Protein AF-A0A2S7SPX4-F1 (afdb_monomer)

pLDDT: mean 81.7, std 16.86, range [36.22, 96.88]

Mean predicted aligned error: 12.4 Å

Nearest PDB structures (foldseek):
  8f7n-assembly1_A-2  TM=3.219E-01  e=3.438E+00  Sinorhizobium meliloti
  3ma9-assembly1_A  TM=2.927E-01  e=3.608E+00  Human immunodeficiency virus 1
  1qu7-assembly1_A  TM=2.609E-01  e=3.438E+00  Escherichia coli
  3zx6-assembly1_B  TM=2.764E-01  e=5.300E+00  Archaeoglobus fulgidus DSM 4304

Radius of gyration: 37.74 Å; Cα contacts (8 Å, |Δi|>4): 169; chains: 1; bounding box: 123×31×94 Å

Structure (mmCIF, N/CA/C/O backbone):
data_AF-A0A2S7SPX4-F1
#
_entry.id   AF-A0A2S7SPX4-F1
#
loop_
_atom_site.group_PDB
_atom_site.id
_atom_site.type_symbol
_atom_site.label_atom_id
_atom_site.label_alt_id
_atom_site.label_comp_id
_atom_site.label_asym_id
_atom_site.label_entity_id
_atom_site.label_seq_id
_atom_site.pdbx_PDB_ins_code
_atom_site.Cartn_x
_atom_site.Cartn_y
_atom_site.Cartn_z
_atom_site.occupancy
_atom_site.B_iso_or_equiv
_atom_site.auth_seq_id
_atom_site.auth_comp_id
_atom_site.auth_asym_id
_atom_site.auth_atom_id
_atom_site.pdbx_PDB_model_num
ATOM 1 N N . MET A 1 1 ? 101.719 -14.062 -53.368 1.00 36.22 1 MET A N 1
ATOM 2 C CA . MET A 1 1 ? 101.044 -12.946 -52.672 1.00 36.22 1 MET A CA 1
ATOM 3 C C . MET A 1 1 ? 99.832 -12.522 -53.480 1.00 36.22 1 MET A C 1
ATOM 5 O O . MET A 1 1 ? 99.967 -12.359 -54.684 1.00 36.22 1 MET A O 1
ATOM 9 N N . ASN A 1 2 ? 98.719 -12.319 -52.768 1.00 36.75 2 ASN A N 1
ATOM 10 C CA . ASN A 1 2 ? 97.494 -11.595 -53.137 1.00 36.75 2 ASN A CA 1
ATOM 11 C C . ASN A 1 2 ? 96.540 -12.272 -54.130 1.00 36.75 2 ASN A C 1
ATOM 13 O O . ASN A 1 2 ? 96.940 -12.709 -55.194 1.00 36.75 2 ASN A O 1
ATOM 17 N N . HIS A 1 3 ? 95.226 -12.277 -53.930 1.00 36.28 3 HIS A N 1
ATOM 18 C CA . HIS A 1 3 ? 94.368 -12.365 -52.746 1.00 36.28 3 HIS A CA 1
ATOM 19 C C . HIS A 1 3 ? 92.992 -12.700 -53.341 1.00 36.28 3 HIS A C 1
ATOM 21 O O . HIS A 1 3 ? 92.529 -12.025 -54.259 1.00 36.28 3 HIS A O 1
ATOM 27 N N . ALA A 1 4 ? 92.352 -13.760 -52.855 1.00 44.91 4 ALA A N 1
ATOM 28 C CA . ALA A 1 4 ? 91.007 -14.146 -53.260 1.00 44.91 4 ALA A CA 1
ATOM 29 C C . ALA A 1 4 ? 89.989 -13.043 -52.917 1.00 44.91 4 ALA A C 1
ATOM 31 O O . ALA A 1 4 ? 89.963 -12.564 -51.784 1.00 44.91 4 ALA A O 1
ATOM 32 N N . LYS A 1 5 ? 89.102 -12.688 -53.856 1.00 42.34 5 LYS A N 1
ATOM 33 C CA . LYS A 1 5 ? 87.909 -11.884 -53.554 1.00 42.34 5 LYS A CA 1
ATOM 34 C C . LYS A 1 5 ? 86.680 -12.470 -54.251 1.00 42.34 5 LYS A C 1
ATOM 36 O O . LYS A 1 5 ? 86.407 -12.202 -55.414 1.00 42.34 5 LYS A O 1
ATOM 41 N N . LYS A 1 6 ? 85.952 -13.305 -53.499 1.00 45.00 6 LYS A N 1
ATOM 42 C CA . LYS A 1 6 ? 84.570 -13.723 -53.779 1.00 45.00 6 LYS A CA 1
ATOM 43 C C . LYS A 1 6 ? 83.678 -12.479 -53.800 1.00 45.00 6 LYS A C 1
ATOM 45 O O . LYS A 1 6 ? 83.613 -11.767 -52.8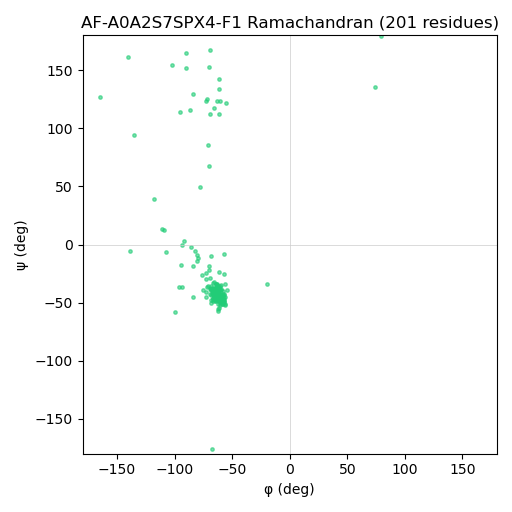00 1.00 45.00 6 LYS A O 1
ATOM 50 N N . VAL A 1 7 ? 82.963 -12.250 -54.897 1.00 48.38 7 VAL A N 1
ATOM 51 C CA . VAL A 1 7 ? 81.850 -11.294 -54.947 1.00 48.38 7 VAL A CA 1
ATOM 52 C C . VAL A 1 7 ? 80.567 -12.083 -54.711 1.00 48.38 7 VAL A C 1
ATOM 54 O O . VAL A 1 7 ? 80.220 -12.976 -55.479 1.00 48.38 7 VAL A O 1
ATOM 57 N N . ALA A 1 8 ? 79.911 -11.806 -53.587 1.00 41.28 8 ALA A N 1
ATOM 58 C CA . ALA A 1 8 ? 78.637 -12.398 -53.216 1.00 41.28 8 ALA A CA 1
ATOM 59 C C . ALA A 1 8 ? 77.517 -11.816 -54.093 1.00 41.28 8 ALA A C 1
ATOM 61 O O . ALA A 1 8 ? 77.314 -10.604 -54.115 1.00 41.28 8 ALA A O 1
ATOM 62 N N . ALA A 1 9 ? 76.778 -12.683 -54.788 1.00 44.16 9 ALA A N 1
ATOM 63 C CA . ALA A 1 9 ? 75.527 -12.323 -55.442 1.00 44.16 9 ALA A CA 1
ATOM 64 C C . ALA A 1 9 ? 74.467 -12.032 -54.365 1.00 44.16 9 ALA A C 1
ATOM 66 O O . ALA A 1 9 ? 74.054 -12.923 -53.618 1.00 44.16 9 ALA A O 1
ATOM 67 N N . SER A 1 10 ? 74.054 -10.771 -54.251 1.00 44.25 10 SER A N 1
ATOM 68 C CA . SER A 1 10 ? 72.955 -10.350 -53.389 1.00 44.25 10 SER A CA 1
ATOM 69 C C . SER A 1 10 ? 71.623 -10.818 -53.983 1.00 44.25 10 SER A C 1
ATOM 71 O O . SER A 1 10 ? 71.294 -10.537 -55.133 1.00 44.25 10 SER A O 1
ATOM 73 N N . LYS A 1 11 ? 70.834 -11.551 -53.190 1.00 45.97 11 LYS A N 1
ATOM 74 C CA . LYS A 1 11 ? 69.436 -11.860 -53.519 1.00 45.97 11 LYS A CA 1
ATOM 75 C C . LYS A 1 11 ? 68.633 -10.551 -53.612 1.00 45.97 11 LYS A C 1
ATOM 77 O O . LYS A 1 11 ? 68.851 -9.670 -52.775 1.00 45.97 11 LYS A O 1
ATOM 82 N N . PRO A 1 12 ? 67.674 -10.419 -54.546 1.00 43.25 12 PRO A N 1
ATOM 83 C CA . PRO A 1 12 ? 66.762 -9.285 -54.536 1.00 43.25 12 PRO A CA 1
ATOM 84 C C . PRO A 1 12 ? 65.927 -9.322 -53.248 1.00 43.25 12 PRO A C 1
ATOM 86 O O . PRO A 1 12 ? 65.277 -10.321 -52.937 1.00 43.25 12 PRO A O 1
ATOM 89 N N . LYS A 1 13 ? 65.975 -8.232 -52.471 1.00 41.72 13 LYS A N 1
ATOM 90 C CA . LYS A 1 13 ? 65.063 -7.993 -51.347 1.00 41.72 13 LYS A CA 1
ATOM 91 C C . LYS A 1 13 ? 63.644 -7.916 -51.908 1.00 41.72 13 LYS A C 1
ATOM 93 O O . LYS A 1 13 ? 63.320 -6.970 -52.621 1.00 41.72 13 LYS A O 1
ATOM 98 N N . ALA A 1 14 ? 62.808 -8.896 -51.574 1.00 44.72 14 ALA A N 1
ATOM 99 C CA . ALA A 1 14 ? 61.368 -8.779 -51.749 1.00 44.72 14 ALA A CA 1
ATOM 100 C C . ALA A 1 14 ? 60.890 -7.524 -51.002 1.00 44.72 14 ALA A C 1
ATOM 102 O O . ALA A 1 14 ? 61.151 -7.367 -49.808 1.00 44.72 14 ALA A O 1
ATOM 103 N N . ASN A 1 15 ? 60.257 -6.610 -51.735 1.00 46.69 15 ASN A N 1
ATOM 104 C CA . ASN A 1 15 ? 59.706 -5.372 -51.206 1.00 46.69 15 ASN A CA 1
ATOM 105 C C . ASN A 1 15 ? 58.541 -5.700 -50.243 1.00 46.69 15 ASN A C 1
ATOM 107 O O . ASN A 1 15 ? 57.540 -6.252 -50.702 1.00 46.69 15 ASN A O 1
ATOM 111 N N . PRO A 1 16 ? 58.613 -5.364 -48.939 1.00 45.69 16 PRO A N 1
ATOM 112 C CA . PRO A 1 16 ? 57.533 -5.637 -47.984 1.00 45.69 16 PRO A CA 1
ATOM 113 C C . PRO A 1 16 ? 56.264 -4.806 -48.229 1.00 45.69 16 PRO A C 1
ATOM 115 O O . PRO A 1 16 ? 55.237 -5.053 -47.601 1.00 45.69 16 PRO A O 1
ATOM 118 N N . GLN A 1 17 ? 56.316 -3.807 -49.116 1.00 42.44 17 GLN A N 1
ATOM 119 C CA . GLN A 1 17 ? 55.206 -2.876 -49.329 1.00 42.44 17 GLN A CA 1
ATOM 120 C C . GLN A 1 17 ? 54.085 -3.422 -50.226 1.00 42.44 17 GLN A C 1
ATOM 122 O O . GLN A 1 17 ? 52.985 -2.884 -50.193 1.00 42.44 17 GLN A O 1
ATOM 127 N N . ALA A 1 18 ? 54.300 -4.517 -50.963 1.00 44.19 18 ALA A N 1
ATOM 128 C CA . ALA A 1 18 ? 53.284 -5.061 -51.873 1.00 44.19 18 ALA A CA 1
ATOM 129 C C . ALA A 1 18 ? 52.223 -5.956 -51.193 1.00 44.19 18 ALA A C 1
ATOM 131 O O . ALA A 1 18 ? 51.261 -6.361 -51.841 1.00 44.19 18 ALA A O 1
ATOM 132 N N . THR A 1 19 ? 52.358 -6.260 -49.896 1.00 44.78 19 THR A N 1
ATOM 133 C CA . THR A 1 19 ? 51.467 -7.223 -49.212 1.00 44.78 19 THR A CA 1
ATOM 134 C C . THR A 1 19 ? 50.475 -6.570 -48.241 1.00 44.78 19 THR A C 1
ATOM 136 O O . THR A 1 19 ? 49.584 -7.246 -47.737 1.00 44.78 19 THR A O 1
ATOM 139 N N . ILE A 1 20 ? 50.563 -5.258 -47.986 1.00 44.66 20 ILE A N 1
ATOM 140 C CA . ILE A 1 20 ? 49.658 -4.572 -47.036 1.00 44.66 20 ILE A CA 1
ATOM 141 C C . ILE A 1 20 ? 48.441 -3.940 -47.740 1.00 44.66 20 ILE A C 1
ATOM 143 O O . ILE A 1 20 ? 47.421 -3.670 -47.105 1.00 44.66 20 ILE A O 1
ATOM 147 N N . GLU A 1 21 ? 48.486 -3.749 -49.060 1.00 39.31 21 GLU A N 1
ATOM 148 C CA . GLU A 1 21 ? 47.463 -2.961 -49.763 1.00 39.31 21 GLU A CA 1
ATOM 149 C C . GLU A 1 21 ? 46.152 -3.712 -50.062 1.00 39.31 21 GLU A C 1
ATOM 151 O O . GLU A 1 21 ? 45.147 -3.088 -50.387 1.00 39.31 21 GLU A O 1
ATOM 156 N N . ASN A 1 22 ? 46.103 -5.032 -49.849 1.00 48.25 22 ASN A N 1
ATOM 157 C CA . ASN A 1 22 ? 44.932 -5.861 -50.164 1.00 48.25 22 ASN A CA 1
ATOM 158 C C . ASN A 1 22 ? 44.302 -6.557 -48.945 1.00 48.25 22 ASN A C 1
ATOM 160 O O . ASN A 1 22 ? 43.835 -7.690 -49.044 1.00 48.25 22 ASN A O 1
ATOM 164 N N . MET A 1 23 ? 44.223 -5.882 -47.792 1.00 44.41 23 MET A N 1
ATOM 165 C CA . MET A 1 23 ? 43.252 -6.283 -46.764 1.00 44.41 23 MET A CA 1
ATOM 166 C C . MET A 1 23 ? 41.874 -5.669 -47.069 1.00 44.41 23 MET A C 1
ATOM 168 O O . MET A 1 23 ? 41.777 -4.457 -47.288 1.00 44.41 23 MET A O 1
ATOM 172 N N . PRO A 1 24 ? 40.781 -6.457 -47.077 1.00 44.69 24 PRO A N 1
ATOM 173 C CA . PRO A 1 24 ? 39.455 -5.991 -47.470 1.00 44.69 24 PRO A CA 1
ATOM 174 C C . PRO A 1 24 ? 38.861 -5.033 -46.420 1.00 44.69 24 PRO A C 1
ATOM 176 O O . PRO A 1 24 ? 38.049 -5.415 -45.578 1.00 44.69 24 PRO A O 1
ATOM 179 N N . LYS A 1 25 ? 39.191 -3.738 -46.524 1.00 50.50 25 LYS A N 1
ATOM 180 C CA . LYS A 1 25 ? 38.686 -2.636 -45.673 1.00 50.50 25 LYS A CA 1
ATOM 181 C C . LYS A 1 25 ? 37.151 -2.481 -45.667 1.00 50.50 25 LYS A C 1
ATOM 183 O O . LYS A 1 25 ? 36.609 -1.726 -44.867 1.00 50.50 25 LYS A O 1
ATOM 188 N N . LYS A 1 26 ? 36.421 -3.202 -46.528 1.00 48.66 26 LYS A N 1
ATOM 189 C CA . LYS A 1 26 ? 34.953 -3.126 -46.661 1.00 48.66 26 LYS A CA 1
ATOM 190 C C . LYS A 1 26 ? 34.159 -3.993 -45.668 1.00 48.66 26 LYS A C 1
ATOM 192 O O . LYS A 1 26 ? 32.973 -3.720 -45.489 1.00 48.66 26 LYS A O 1
ATOM 197 N N . LYS A 1 27 ? 34.764 -5.008 -45.028 1.00 51.69 27 LYS A N 1
ATOM 198 C CA . LYS A 1 27 ? 34.073 -5.881 -44.047 1.00 51.69 27 LYS A CA 1
ATOM 199 C C . LYS A 1 27 ? 34.234 -5.411 -42.593 1.00 51.69 27 LYS A C 1
ATOM 201 O O . LYS A 1 27 ? 33.244 -5.395 -41.866 1.00 51.69 27 LYS A O 1
ATOM 206 N N . LEU A 1 28 ? 35.409 -4.881 -42.232 1.00 55.06 28 LEU A N 1
ATOM 207 C CA . LEU A 1 28 ? 35.711 -4.371 -40.883 1.00 55.06 28 LEU A CA 1
ATOM 208 C C . LEU A 1 28 ? 34.753 -3.259 -40.413 1.00 55.06 28 LEU A C 1
ATOM 210 O O . LEU A 1 28 ? 34.320 -3.230 -39.268 1.00 55.06 28 LEU A O 1
ATOM 214 N N . GLY A 1 29 ? 34.377 -2.334 -41.304 1.00 64.69 29 GLY A N 1
ATOM 215 C CA . GLY A 1 29 ? 33.503 -1.215 -40.932 1.00 64.69 29 GLY A CA 1
ATOM 216 C C . GLY A 1 29 ? 32.058 -1.624 -40.624 1.00 64.69 29 GLY A C 1
ATOM 217 O O . GLY A 1 29 ? 31.350 -0.888 -39.943 1.00 64.69 29 GLY A O 1
ATOM 218 N N . LYS A 1 30 ? 31.599 -2.780 -41.125 1.00 68.62 30 LYS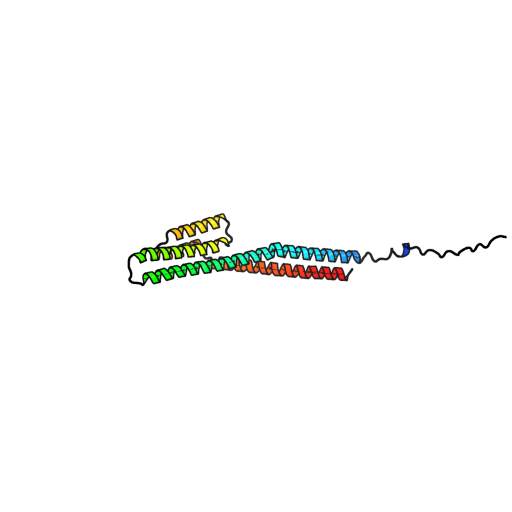 A N 1
ATOM 219 C CA . LYS A 1 30 ? 30.250 -3.294 -40.849 1.00 68.62 30 LYS A CA 1
ATOM 220 C C . LYS A 1 30 ? 30.216 -4.061 -39.528 1.00 68.62 30 LYS A C 1
ATOM 222 O O . LYS A 1 30 ? 29.333 -3.787 -38.724 1.00 68.62 30 LYS A O 1
ATOM 227 N N . SER A 1 31 ? 31.188 -4.939 -39.266 1.00 72.50 31 SER A N 1
ATOM 228 C CA . SER A 1 31 ? 31.277 -5.678 -37.995 1.00 72.50 31 SER A CA 1
ATOM 229 C C . SER A 1 31 ? 31.390 -4.738 -36.792 1.00 72.50 31 SER A C 1
ATOM 231 O O . SER A 1 31 ? 30.643 -4.890 -35.827 1.00 72.50 31 SER A O 1
ATOM 233 N N . ILE A 1 32 ? 32.215 -3.688 -36.890 1.00 79.19 32 ILE A N 1
ATOM 234 C CA . ILE A 1 32 ? 32.344 -2.653 -35.852 1.00 79.19 32 ILE A CA 1
ATOM 235 C C . ILE A 1 32 ? 30.999 -1.953 -35.585 1.00 79.19 32 ILE A C 1
ATOM 237 O O . ILE A 1 32 ? 30.629 -1.765 -34.427 1.00 79.19 32 ILE A O 1
ATOM 241 N N . LYS A 1 33 ? 30.226 -1.615 -36.629 1.00 83.25 33 LYS A N 1
ATOM 242 C CA . LYS A 1 33 ? 28.898 -0.991 -36.472 1.00 83.25 33 LYS A CA 1
ATOM 243 C C . LYS A 1 33 ? 27.908 -1.907 -35.756 1.00 83.25 33 LYS A C 1
ATOM 245 O O . LYS A 1 33 ? 27.204 -1.439 -34.868 1.00 83.25 33 LYS A O 1
ATOM 250 N N . TYR A 1 34 ? 27.863 -3.193 -36.108 1.00 83.50 34 TYR A N 1
ATOM 251 C CA . TYR A 1 34 ? 26.974 -4.150 -35.442 1.00 83.50 34 TYR A CA 1
ATOM 252 C C . TYR A 1 34 ? 27.384 -4.398 -33.991 1.00 83.50 34 TYR A C 1
ATOM 254 O O . TYR A 1 34 ? 26.520 -4.426 -33.124 1.00 83.50 34 TYR A O 1
ATOM 262 N N . LYS A 1 35 ? 28.685 -4.465 -33.690 1.00 83.38 35 LYS A N 1
ATOM 263 C CA . LYS A 1 35 ? 29.166 -4.538 -32.304 1.00 83.38 35 LYS A CA 1
ATOM 264 C C . LYS A 1 35 ? 28.746 -3.312 -31.490 1.00 83.38 35 LYS A C 1
ATOM 266 O O . LYS A 1 35 ? 28.177 -3.478 -30.419 1.00 83.38 35 LYS A O 1
ATOM 271 N N . MET A 1 36 ? 28.946 -2.096 -32.012 1.00 86.81 36 MET A N 1
ATOM 272 C CA . MET A 1 36 ? 28.504 -0.874 -31.323 1.00 86.81 36 MET A CA 1
ATOM 273 C C . MET A 1 36 ? 26.985 -0.837 -31.126 1.00 86.81 36 MET A C 1
ATOM 275 O O . MET A 1 36 ? 26.525 -0.508 -30.037 1.00 86.81 36 MET A O 1
ATOM 279 N N . ALA A 1 37 ? 26.209 -1.204 -32.150 1.00 87.50 37 ALA A N 1
ATOM 280 C CA . ALA A 1 37 ? 24.752 -1.247 -32.062 1.00 87.50 37 ALA A CA 1
ATOM 281 C C . ALA A 1 37 ? 24.272 -2.279 -31.028 1.00 87.50 37 ALA A C 1
ATOM 283 O O . ALA A 1 37 ? 23.432 -1.957 -30.194 1.00 87.50 37 ALA A O 1
ATOM 284 N N . GLY A 1 38 ? 24.836 -3.491 -31.032 1.00 83.25 38 GLY A N 1
ATOM 285 C CA . GLY A 1 38 ? 24.517 -4.534 -30.056 1.00 83.25 38 GLY A CA 1
ATOM 286 C C . GLY A 1 38 ? 24.835 -4.102 -28.625 1.00 83.25 38 GLY A C 1
ATOM 287 O O . GLY A 1 38 ? 23.975 -4.197 -27.753 1.00 83.25 38 GLY A O 1
ATOM 288 N N . THR A 1 39 ? 26.022 -3.532 -28.395 1.00 88.06 39 THR A N 1
ATOM 289 C CA . THR A 1 39 ? 26.410 -2.993 -27.082 1.00 88.06 39 THR A CA 1
ATOM 290 C C . THR A 1 39 ? 25.495 -1.851 -26.637 1.00 88.06 39 THR A C 1
ATOM 292 O O . THR A 1 39 ? 25.071 -1.833 -25.485 1.00 88.06 39 THR A O 1
ATOM 295 N N . ALA A 1 40 ? 25.137 -0.924 -27.532 1.00 90.31 40 ALA A N 1
ATOM 296 C CA . ALA A 1 40 ? 24.220 0.170 -27.212 1.00 90.31 40 ALA A CA 1
ATOM 297 C C . ALA A 1 40 ? 22.819 -0.339 -26.830 1.00 90.31 40 ALA A C 1
ATOM 299 O O . ALA A 1 40 ? 22.234 0.151 -25.867 1.00 90.31 40 ALA A O 1
ATOM 300 N N . ILE A 1 41 ? 22.304 -1.356 -27.530 1.00 90.81 41 ILE A N 1
ATOM 301 C CA . ILE A 1 41 ? 21.018 -1.990 -27.203 1.00 90.81 41 ILE A CA 1
ATOM 302 C C . ILE A 1 41 ? 21.085 -2.690 -25.836 1.00 90.81 41 ILE A C 1
ATOM 304 O O . ILE A 1 41 ? 20.148 -2.570 -25.049 1.00 90.81 41 ILE A O 1
ATOM 308 N N . ILE A 1 42 ? 22.187 -3.379 -25.518 1.00 90.44 42 ILE A N 1
ATOM 309 C CA . ILE A 1 42 ? 22.383 -4.016 -24.204 1.00 90.44 42 ILE A CA 1
ATOM 310 C C . ILE A 1 42 ? 22.449 -2.962 -23.089 1.00 90.44 42 ILE A C 1
ATOM 312 O O . ILE A 1 42 ? 21.808 -3.128 -22.054 1.00 90.44 42 ILE A O 1
ATOM 316 N N . LEU A 1 43 ? 23.169 -1.856 -23.296 1.00 91.75 43 LEU A N 1
ATOM 317 C CA . LEU A 1 43 ? 23.205 -0.746 -22.337 1.00 91.75 43 LEU A CA 1
ATOM 318 C C . LEU A 1 43 ? 21.816 -0.134 -22.138 1.00 91.75 43 LEU A C 1
ATOM 320 O O . LEU A 1 43 ? 21.408 0.120 -21.008 1.00 91.75 43 LEU A O 1
ATOM 324 N N . PHE A 1 44 ? 21.055 0.044 -23.217 1.00 89.62 44 PHE A N 1
ATOM 325 C CA . PHE A 1 44 ? 19.681 0.525 -23.126 1.00 89.62 44 PHE A CA 1
ATOM 326 C C . PHE A 1 44 ? 18.775 -0.461 -22.372 1.00 89.62 44 PHE A C 1
ATOM 328 O O . PHE A 1 44 ? 17.991 -0.045 -21.523 1.00 89.62 44 PHE A O 1
ATOM 335 N N . SER A 1 45 ? 18.939 -1.769 -22.592 1.00 91.38 45 SER A N 1
ATOM 336 C CA . SER A 1 45 ? 18.266 -2.809 -21.804 1.00 91.38 45 SER A CA 1
ATOM 337 C C . SER A 1 45 ? 18.574 -2.690 -20.312 1.00 91.38 45 SER A C 1
ATOM 339 O O . SER A 1 45 ? 17.671 -2.842 -19.491 1.00 91.38 45 SER A O 1
ATOM 341 N N . TRP A 1 46 ? 19.831 -2.422 -19.953 1.00 90.12 46 TRP A N 1
ATOM 342 C CA . TRP A 1 46 ? 20.239 -2.232 -18.562 1.00 90.12 46 TRP A CA 1
ATOM 343 C C . TRP A 1 46 ? 19.581 -0.991 -17.943 1.00 90.12 46 TRP A C 1
ATOM 345 O O . TRP A 1 46 ? 19.102 -1.060 -16.813 1.00 90.12 46 TRP A O 1
ATOM 355 N N . ILE A 1 47 ? 19.471 0.116 -18.687 1.00 90.62 47 ILE A N 1
ATOM 356 C CA . ILE A 1 47 ? 18.745 1.316 -18.234 1.00 90.62 47 ILE A CA 1
ATOM 357 C C . ILE A 1 47 ? 17.266 0.987 -17.982 1.00 90.62 47 ILE A C 1
ATOM 359 O O . ILE A 1 47 ? 16.742 1.307 -16.918 1.00 90.62 47 ILE A O 1
ATOM 363 N N . VAL A 1 48 ? 16.596 0.307 -18.919 1.00 88.88 48 VAL A N 1
ATOM 364 C CA . VAL A 1 48 ? 15.184 -0.090 -18.759 1.00 88.88 48 VAL A CA 1
ATOM 365 C C . VAL A 1 48 ? 14.994 -0.996 -17.539 1.00 88.88 48 VAL A C 1
ATOM 367 O O . VAL A 1 48 ? 14.019 -0.836 -16.804 1.00 88.88 48 VAL A O 1
ATOM 370 N N . GLN A 1 49 ? 15.929 -1.916 -17.291 1.00 87.94 49 GLN A N 1
ATOM 371 C CA . GLN A 1 49 ? 15.896 -2.770 -16.107 1.00 87.94 49 GLN A CA 1
ATOM 372 C C . GLN A 1 49 ? 15.992 -1.944 -14.811 1.00 87.94 49 GLN A C 1
ATOM 374 O O . GLN A 1 49 ? 15.071 -1.992 -14.001 1.00 87.94 49 GLN A O 1
ATOM 379 N N . ASN A 1 50 ? 17.055 -1.148 -14.649 1.00 89.31 50 ASN A N 1
ATOM 380 C CA . ASN A 1 50 ? 17.337 -0.457 -13.382 1.00 89.31 50 ASN A CA 1
ATOM 381 C C . ASN A 1 50 ? 16.358 0.683 -13.078 1.00 89.31 50 ASN A C 1
ATOM 383 O O . ASN A 1 50 ? 16.036 0.933 -11.922 1.00 89.31 50 ASN A O 1
ATOM 3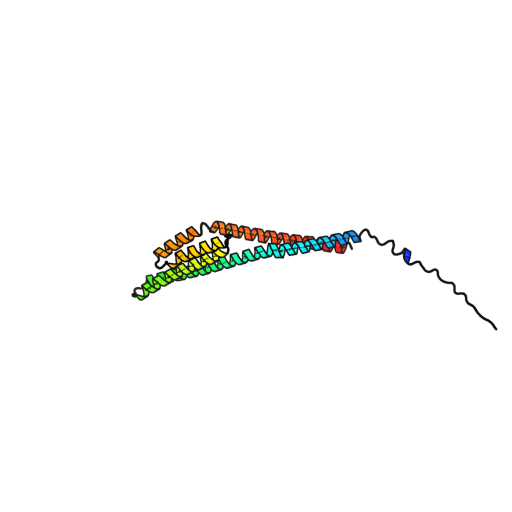87 N N . TYR A 1 51 ? 15.894 1.408 -14.099 1.00 89.31 51 TYR A N 1
ATOM 388 C CA . TYR A 1 51 ? 15.054 2.586 -13.874 1.00 89.31 51 TYR A CA 1
ATOM 389 C C . TYR A 1 51 ? 13.564 2.287 -13.981 1.00 89.31 51 TYR A C 1
ATOM 391 O O . TYR A 1 51 ? 12.772 2.872 -13.246 1.00 89.31 51 TYR A O 1
ATOM 399 N N . SER A 1 52 ? 13.158 1.405 -14.895 1.00 89.75 52 SER A N 1
ATOM 400 C CA . SER A 1 52 ? 11.739 1.136 -15.123 1.00 89.75 52 SER A CA 1
ATOM 401 C C . SER A 1 52 ? 11.295 -0.134 -14.414 1.00 89.75 52 SER A C 1
ATOM 403 O O . SER A 1 52 ? 10.403 -0.072 -13.571 1.00 89.75 52 SER A O 1
ATOM 405 N N . PHE A 1 53 ? 11.910 -1.281 -14.713 1.00 88.75 53 PHE A N 1
ATOM 406 C CA . PHE A 1 53 ? 11.481 -2.547 -14.117 1.00 88.75 53 PHE A CA 1
ATOM 407 C C . PHE A 1 53 ? 11.648 -2.549 -12.593 1.00 88.75 53 PHE A C 1
ATOM 409 O O . PHE A 1 53 ? 10.667 -2.808 -11.897 1.00 88.75 53 PHE A O 1
ATOM 416 N N . ASP A 1 54 ? 12.826 -2.190 -12.078 1.00 88.94 54 ASP A N 1
ATOM 417 C CA . ASP A 1 54 ? 13.091 -2.213 -10.633 1.00 88.94 54 ASP A CA 1
ATOM 418 C C . ASP A 1 54 ? 12.197 -1.225 -9.865 1.00 88.94 54 ASP A C 1
ATOM 420 O O . ASP A 1 54 ? 11.724 -1.538 -8.774 1.00 88.94 54 ASP A O 1
ATOM 424 N N . SER A 1 55 ? 11.866 -0.070 -10.459 1.00 88.81 55 SER A N 1
ATOM 425 C CA . SER A 1 55 ? 10.919 0.883 -9.864 1.00 88.81 55 SER A CA 1
ATOM 426 C C . SER A 1 55 ? 9.517 0.281 -9.709 1.00 88.81 55 SER A C 1
ATOM 428 O O . SER A 1 55 ? 8.911 0.369 -8.638 1.00 88.81 55 SER A O 1
ATOM 430 N N . TRP A 1 56 ? 8.997 -0.374 -10.751 1.00 89.50 56 TRP A N 1
ATOM 431 C CA . TRP A 1 56 ? 7.679 -1.017 -10.697 1.00 89.50 56 TRP A CA 1
ATOM 432 C C . TRP A 1 56 ? 7.670 -2.295 -9.851 1.00 89.50 56 TRP A C 1
ATOM 434 O O . TRP A 1 56 ? 6.647 -2.618 -9.245 1.00 89.50 56 TRP A O 1
ATOM 444 N N . ASP A 1 57 ? 8.791 -3.014 -9.775 1.00 90.50 57 ASP A N 1
ATOM 445 C CA . ASP A 1 57 ? 8.942 -4.156 -8.875 1.00 90.50 57 ASP A CA 1
ATOM 446 C C . ASP A 1 57 ? 8.960 -3.720 -7.404 1.00 90.50 57 ASP A C 1
ATOM 448 O O . ASP A 1 57 ? 8.244 -4.312 -6.596 1.00 90.50 57 ASP A O 1
ATOM 452 N N . SER A 1 58 ? 9.677 -2.638 -7.071 1.00 89.88 58 SER A N 1
ATOM 453 C CA . SER A 1 58 ? 9.649 -2.031 -5.733 1.00 89.88 58 SER A CA 1
ATOM 454 C C . SER A 1 58 ? 8.234 -1.613 -5.351 1.00 89.88 58 SER A C 1
ATOM 456 O O . SER A 1 58 ? 7.721 -2.084 -4.343 1.00 89.88 58 SER A O 1
ATOM 458 N N . LYS A 1 59 ? 7.537 -0.855 -6.215 1.00 87.62 59 LYS A N 1
ATOM 459 C CA . LYS A 1 59 ? 6.133 -0.471 -5.975 1.00 87.62 59 LYS A CA 1
ATOM 460 C C . LYS A 1 59 ? 5.230 -1.679 -5.722 1.00 87.62 59 LYS A C 1
ATOM 462 O O . LYS A 1 59 ? 4.342 -1.624 -4.877 1.00 87.62 59 LYS A O 1
ATOM 467 N N . SER A 1 60 ? 5.443 -2.780 -6.448 1.00 88.56 60 SER A N 1
ATOM 468 C CA . SER A 1 60 ? 4.687 -4.015 -6.222 1.00 88.56 60 SER A CA 1
ATOM 469 C C . SER A 1 60 ? 4.976 -4.642 -4.862 1.00 88.56 60 SER A C 1
ATOM 471 O O . SER A 1 60 ? 4.052 -5.203 -4.274 1.00 88.56 60 SER A O 1
ATOM 473 N N . LYS A 1 61 ? 6.229 -4.618 -4.403 1.00 89.81 61 LYS A N 1
ATOM 474 C CA . LYS A 1 61 ? 6.623 -5.152 -3.094 1.00 89.81 61 LYS A CA 1
ATOM 475 C C . LYS A 1 61 ? 6.038 -4.305 -1.974 1.00 89.81 61 LYS A C 1
ATOM 477 O O . LYS A 1 61 ? 5.330 -4.862 -1.142 1.00 89.81 61 LYS A O 1
ATOM 482 N N . ASP A 1 62 ? 6.217 -2.988 -2.046 1.00 88.62 62 ASP A N 1
ATOM 483 C CA . ASP A 1 62 ? 5.702 -2.036 -1.058 1.00 88.62 62 ASP A CA 1
ATOM 484 C C . ASP A 1 62 ? 4.180 -2.178 -0.914 1.00 88.62 62 ASP A C 1
ATOM 486 O O . ASP A 1 62 ? 3.648 -2.275 0.192 1.00 88.62 62 ASP A O 1
ATOM 490 N N . TYR A 1 63 ? 3.466 -2.281 -2.042 1.00 87.25 63 TYR A N 1
ATOM 491 C CA . TYR A 1 63 ? 2.021 -2.498 -2.045 1.00 87.25 63 TYR A CA 1
ATOM 492 C C . TYR A 1 63 ? 1.621 -3.828 -1.383 1.00 87.25 63 TYR A C 1
ATOM 494 O O . TYR A 1 63 ? 0.683 -3.865 -0.588 1.00 87.25 63 TYR A O 1
ATOM 502 N N . MET A 1 64 ? 2.314 -4.930 -1.695 1.00 87.12 64 MET A N 1
ATOM 503 C CA . MET A 1 64 ? 2.023 -6.241 -1.100 1.00 87.12 64 MET A CA 1
ATOM 504 C C . MET A 1 64 ? 2.319 -6.285 0.401 1.00 87.12 64 MET A C 1
ATOM 506 O O . MET A 1 64 ? 1.563 -6.906 1.147 1.00 87.12 64 MET A O 1
ATOM 510 N N . GLU A 1 65 ? 3.400 -5.642 0.834 1.00 90.00 65 GLU A N 1
ATOM 511 C CA . GLU A 1 65 ? 3.775 -5.534 2.242 1.00 90.00 65 GLU A CA 1
ATOM 512 C C . GLU A 1 65 ? 2.735 -4.727 3.019 1.00 90.00 65 GLU A C 1
ATOM 514 O O . GLU A 1 65 ? 2.167 -5.233 3.981 1.00 90.00 65 GLU A O 1
ATOM 519 N N . SER A 1 66 ? 2.339 -3.559 2.515 1.00 87.62 66 SER A N 1
ATOM 520 C CA . SER A 1 66 ? 1.271 -2.760 3.127 1.00 87.62 66 SER A CA 1
ATOM 521 C C . SER A 1 66 ? -0.081 -3.476 3.161 1.00 87.62 66 SER A C 1
ATOM 523 O O . SER A 1 66 ? -0.798 -3.382 4.155 1.00 87.62 66 SER A O 1
ATOM 525 N N . ALA A 1 67 ? -0.436 -4.245 2.126 1.00 86.94 67 ALA A N 1
ATOM 526 C CA . ALA A 1 67 ? -1.658 -5.050 2.141 1.00 86.94 67 ALA A CA 1
ATOM 527 C C . ALA A 1 67 ? -1.615 -6.150 3.217 1.00 86.94 67 ALA A C 1
ATOM 529 O O . ALA A 1 67 ? -2.630 -6.440 3.860 1.00 86.94 67 ALA A O 1
ATOM 530 N N . ARG A 1 68 ? -0.443 -6.758 3.429 1.00 89.62 68 ARG A N 1
ATOM 531 C CA . ARG A 1 68 ? -0.224 -7.731 4.501 1.00 89.62 68 ARG A CA 1
ATOM 532 C C . ARG A 1 68 ? -0.318 -7.065 5.872 1.00 89.62 68 ARG A C 1
ATOM 534 O O . ARG A 1 68 ? -1.063 -7.557 6.715 1.00 89.62 68 ARG A O 1
ATOM 541 N N . ASP A 1 69 ? 0.360 -5.943 6.064 1.00 91.31 69 ASP A N 1
ATOM 542 C CA . ASP A 1 69 ? 0.350 -5.191 7.318 1.00 91.31 69 ASP A CA 1
ATOM 543 C C . ASP A 1 69 ? -1.052 -4.681 7.662 1.00 91.31 69 ASP A C 1
ATOM 545 O O . ASP A 1 69 ? -1.493 -4.796 8.805 1.00 91.31 69 ASP A O 1
ATOM 549 N N . PHE A 1 70 ? -1.798 -4.190 6.665 1.00 90.75 70 PHE A N 1
ATOM 550 C CA . PHE A 1 70 ? -3.213 -3.852 6.810 1.00 90.75 70 PHE A CA 1
ATOM 551 C C . PHE A 1 70 ? -4.015 -5.055 7.312 1.00 90.75 70 PHE A C 1
ATOM 553 O O . PHE A 1 70 ? -4.736 -4.948 8.302 1.00 90.75 70 PHE A O 1
ATOM 560 N N . SER A 1 71 ? -3.869 -6.213 6.662 1.00 91.00 71 SER A N 1
ATOM 561 C CA . SER A 1 71 ? -4.553 -7.443 7.068 1.00 91.00 71 SER A CA 1
ATOM 562 C C . SER A 1 71 ? -4.195 -7.855 8.500 1.00 91.00 71 SER A C 1
ATOM 564 O O . SER A 1 71 ? -5.081 -8.233 9.268 1.00 91.00 71 SER A O 1
ATOM 566 N N . ASP A 1 72 ? -2.920 -7.795 8.878 1.00 94.06 72 ASP A N 1
ATOM 567 C CA . ASP A 1 72 ? -2.459 -8.189 10.211 1.00 94.06 72 ASP A CA 1
ATOM 568 C C . ASP A 1 72 ? -2.966 -7.218 11.296 1.00 94.06 72 ASP A C 1
ATOM 570 O O . ASP A 1 72 ? -3.434 -7.656 12.352 1.00 94.06 72 ASP A O 1
ATOM 574 N N . MET A 1 73 ? -2.996 -5.913 11.013 1.00 94.25 73 MET A N 1
ATOM 575 C CA . MET A 1 73 ? -3.577 -4.901 11.903 1.00 94.25 73 MET A CA 1
ATOM 576 C C . MET A 1 73 ? -5.094 -5.056 12.052 1.00 94.25 73 MET A C 1
ATOM 578 O O . MET A 1 73 ? -5.603 -5.028 13.173 1.00 94.25 73 MET A O 1
ATOM 582 N N . THR A 1 74 ? -5.821 -5.301 10.961 1.00 92.19 74 THR A N 1
ATOM 583 C CA . THR A 1 74 ? -7.273 -5.538 11.003 1.00 92.19 74 THR A CA 1
ATOM 584 C C . THR A 1 74 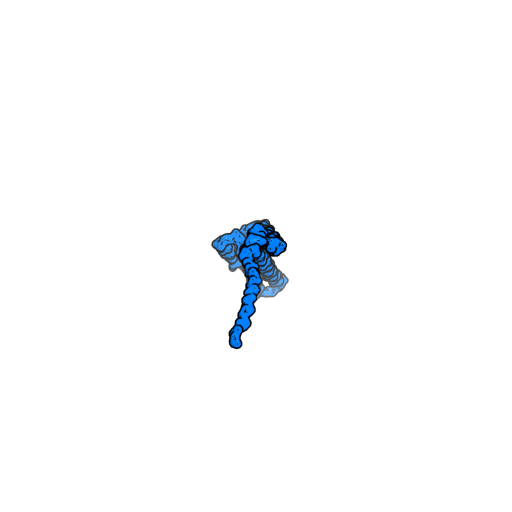? -7.606 -6.831 11.749 1.00 92.19 74 THR A C 1
ATOM 586 O O . THR A 1 74 ? -8.534 -6.857 12.553 1.00 92.19 74 THR A O 1
ATOM 589 N N . ARG A 1 75 ? -6.809 -7.896 11.592 1.00 94.12 75 ARG A N 1
ATOM 590 C CA . ARG A 1 75 ? -6.943 -9.107 12.423 1.00 94.12 75 ARG A CA 1
ATOM 591 C C . ARG A 1 75 ? -6.700 -8.821 13.901 1.00 94.12 75 ARG A C 1
ATOM 593 O O . ARG A 1 75 ? -7.407 -9.363 14.746 1.00 94.12 75 ARG A O 1
ATOM 600 N N . SER A 1 76 ? -5.726 -7.969 14.222 1.00 95.50 76 SER A N 1
ATOM 601 C CA . SER A 1 76 ? -5.495 -7.535 15.600 1.00 95.50 76 SER A CA 1
ATOM 602 C C . SER A 1 76 ? -6.671 -6.714 16.140 1.00 95.50 76 SER A C 1
ATOM 604 O O . SER A 1 76 ? -7.042 -6.914 17.292 1.00 95.50 76 SER A O 1
ATOM 606 N N . SER A 1 77 ? -7.297 -5.861 15.324 1.00 96.25 77 SER A N 1
ATOM 607 C CA . SER A 1 77 ? -8.531 -5.147 15.683 1.00 96.25 77 SER A CA 1
ATOM 608 C C . SER A 1 77 ? -9.668 -6.118 16.028 1.00 96.25 77 SER A C 1
ATOM 610 O O . SER A 1 77 ? -10.215 -6.049 17.128 1.00 96.25 77 SER A O 1
ATOM 612 N N . LEU A 1 78 ? -9.919 -7.111 15.165 1.00 95.00 78 LEU A N 1
ATOM 613 C CA . LEU A 1 78 ? -10.917 -8.164 15.398 1.00 95.00 78 LEU A CA 1
ATOM 614 C C . LEU A 1 78 ? -10.629 -8.983 16.662 1.00 95.00 78 LEU A C 1
ATOM 616 O O . LEU A 1 78 ? -11.546 -9.412 17.356 1.00 95.00 78 LEU A O 1
ATOM 620 N N . LEU A 1 79 ? -9.356 -9.226 16.988 1.00 96.62 79 LEU A N 1
ATOM 621 C CA . LEU A 1 79 ? -8.993 -9.893 18.238 1.00 96.62 79 LEU A CA 1
ATOM 622 C C . LEU A 1 79 ? -9.453 -9.077 19.455 1.00 96.62 79 LEU A C 1
ATOM 624 O O . LEU A 1 79 ? -10.023 -9.648 20.382 1.00 96.62 79 LEU A O 1
ATOM 628 N N . TYR A 1 80 ? -9.234 -7.761 19.454 1.00 95.31 80 TYR A N 1
ATOM 629 C CA . TYR A 1 80 ? -9.678 -6.886 20.542 1.00 95.31 80 TYR A CA 1
ATOM 630 C C . TYR A 1 80 ? -11.203 -6.758 20.613 1.00 95.31 80 TYR A C 1
ATOM 632 O O . TYR A 1 80 ? -11.763 -6.779 21.707 1.00 95.31 80 TYR A O 1
ATOM 640 N N . GLU A 1 81 ? -11.884 -6.719 19.471 1.00 93.00 81 GLU A N 1
ATOM 641 C CA . GLU A 1 81 ? -13.347 -6.795 19.414 1.00 93.00 81 GLU A CA 1
ATOM 642 C C . GLU A 1 81 ? -13.869 -8.112 20.020 1.00 93.00 81 GLU A C 1
ATOM 644 O O . GLU A 1 81 ? -14.766 -8.117 20.864 1.00 93.00 81 GLU A O 1
ATOM 649 N N . ASN A 1 82 ? -13.246 -9.245 19.688 1.00 92.81 82 ASN A N 1
ATOM 650 C CA . ASN A 1 82 ? -13.588 -10.534 20.291 1.00 92.81 82 ASN A CA 1
ATOM 651 C C . ASN A 1 82 ? -13.343 -10.543 21.809 1.00 92.81 82 ASN A C 1
ATOM 653 O O . ASN A 1 82 ? -14.177 -11.045 22.566 1.00 92.81 82 ASN A O 1
ATOM 657 N N . LEU A 1 83 ? -12.234 -9.958 22.278 1.00 91.62 83 LEU A N 1
ATOM 658 C CA . LEU A 1 83 ? -11.951 -9.811 23.710 1.00 91.62 83 LEU A CA 1
ATOM 659 C C . LEU A 1 83 ? -13.009 -8.951 24.418 1.00 91.62 83 LEU A C 1
ATOM 661 O O . LEU A 1 83 ? -13.403 -9.279 25.540 1.00 91.62 83 LEU A O 1
ATOM 665 N N . TYR A 1 84 ? -13.521 -7.903 23.763 1.00 91.56 84 TYR A N 1
ATOM 666 C CA . TYR A 1 84 ? -14.652 -7.129 24.274 1.00 91.56 84 TYR A CA 1
ATOM 667 C C . TYR A 1 84 ? -15.876 -8.019 24.515 1.00 91.56 84 TYR A C 1
ATOM 669 O O . TYR A 1 84 ? -16.436 -7.980 25.612 1.00 91.56 84 TYR A O 1
ATOM 677 N N . TYR A 1 85 ? -16.262 -8.869 23.558 1.00 89.06 85 TYR A N 1
ATOM 678 C CA . TYR A 1 85 ? -17.417 -9.761 23.716 1.00 89.06 85 TYR A CA 1
ATOM 679 C C . TYR A 1 85 ? -17.222 -10.829 24.798 1.00 89.06 85 TYR A C 1
ATOM 681 O O . TYR A 1 85 ? -18.146 -11.085 25.574 1.00 89.06 85 TYR A O 1
ATOM 689 N N . VAL A 1 86 ? -16.017 -11.397 24.914 1.00 87.38 86 VAL A N 1
ATOM 690 C CA . VAL A 1 86 ? -15.667 -12.348 25.987 1.00 87.38 86 VAL A CA 1
ATOM 691 C C . VAL A 1 86 ? -15.832 -11.698 27.363 1.00 87.38 86 VAL A C 1
ATOM 693 O O . VAL A 1 86 ? -16.429 -12.277 28.276 1.00 87.38 86 VAL A O 1
ATOM 696 N N . VAL A 1 87 ? -15.363 -10.457 27.511 1.00 86.69 87 VAL A N 1
ATOM 697 C CA . VAL A 1 87 ? -15.563 -9.686 28.741 1.00 86.69 87 VAL A CA 1
ATOM 698 C C . VAL A 1 87 ? -17.008 -9.208 28.873 1.00 86.69 87 VAL A C 1
ATOM 700 O O . VAL A 1 87 ? -17.476 -9.005 29.986 1.00 86.69 87 VAL A O 1
ATOM 703 N N . ASN A 1 88 ? -17.778 -9.054 27.801 1.00 80.75 88 ASN A N 1
ATOM 704 C CA . ASN A 1 88 ? -19.182 -8.665 27.905 1.00 80.75 88 ASN A CA 1
ATOM 705 C C . ASN A 1 88 ? -20.073 -9.785 28.463 1.00 80.75 88 ASN A C 1
ATOM 707 O O . ASN A 1 88 ? -20.960 -9.481 29.252 1.00 80.75 88 ASN A O 1
ATOM 711 N N . GLY A 1 89 ? -19.796 -11.049 28.123 1.00 73.44 89 GLY A N 1
ATOM 712 C CA . GLY A 1 89 ? -20.635 -12.205 28.475 1.00 73.44 89 GLY A CA 1
ATOM 713 C C . GLY A 1 89 ? -20.409 -12.851 29.850 1.00 73.44 89 GLY A C 1
ATOM 714 O O . GLY A 1 89 ? -21.093 -13.812 30.171 1.00 73.44 89 GLY A O 1
ATOM 715 N N . SER A 1 90 ? -19.451 -12.386 30.656 1.00 68.69 90 SER A N 1
ATOM 716 C CA . SER A 1 90 ? -19.237 -12.895 32.032 1.00 68.69 90 SER A CA 1
ATOM 717 C C . SER A 1 90 ? -20.058 -12.101 33.084 1.00 68.69 90 SER A C 1
ATOM 719 O O . SER A 1 90 ? -20.483 -10.980 32.808 1.00 68.69 90 SER A O 1
ATOM 721 N N . ASP A 1 91 ? -20.229 -12.599 34.308 1.00 64.75 91 ASP A N 1
ATOM 722 C CA . ASP A 1 91 ? -21.080 -11.935 35.327 1.00 64.75 91 ASP A CA 1
ATOM 723 C C . ASP A 1 91 ? -20.337 -10.982 36.288 1.00 64.75 91 ASP A C 1
ATOM 725 O O . ASP A 1 91 ? -20.951 -10.360 37.152 1.00 64.75 91 ASP A O 1
ATOM 729 N N . ASP A 1 92 ? -19.015 -10.831 36.150 1.00 61.34 92 ASP A N 1
ATOM 730 C CA . ASP A 1 92 ? -18.198 -10.183 37.186 1.00 61.34 92 ASP A CA 1
ATOM 731 C C . ASP A 1 92 ? -18.014 -8.652 37.058 1.00 61.34 92 ASP A C 1
ATOM 733 O O . ASP A 1 92 ? -18.037 -8.082 35.966 1.00 61.34 92 ASP A O 1
ATOM 737 N N . SER A 1 93 ? -17.821 -8.006 38.213 1.00 62.47 93 SER A N 1
ATOM 738 C CA . SER A 1 93 ? -17.987 -6.572 38.532 1.00 62.47 93 SER A CA 1
ATOM 739 C C . SER A 1 93 ? -17.018 -5.540 37.882 1.00 62.47 93 SER A C 1
ATOM 741 O O . SER A 1 93 ? -16.189 -5.844 37.027 1.00 62.47 93 SER A O 1
ATOM 743 N N . MET A 1 94 ? -17.178 -4.267 38.286 1.00 57.66 94 MET A N 1
ATOM 744 C CA . MET A 1 94 ? -16.573 -2.979 37.863 1.00 57.66 94 MET A CA 1
ATOM 745 C C . MET A 1 94 ? -15.237 -2.949 37.076 1.00 57.66 94 MET A C 1
ATOM 747 O O . MET A 1 94 ? -15.094 -2.086 36.213 1.00 57.66 94 MET A O 1
ATOM 751 N N . MET A 1 95 ? -14.278 -3.861 37.295 1.00 61.12 95 MET A N 1
ATOM 752 C CA . MET A 1 95 ? -13.051 -3.968 36.472 1.00 61.12 95 MET A CA 1
ATOM 753 C C . MET A 1 95 ? -13.351 -4.184 34.979 1.00 61.12 95 MET A C 1
ATOM 755 O O . MET A 1 95 ? -12.566 -3.796 34.113 1.00 61.12 95 MET A O 1
ATOM 759 N N . LYS A 1 96 ? -14.519 -4.748 34.660 1.00 72.50 96 LYS A N 1
ATOM 760 C CA . LYS A 1 96 ? -14.971 -4.933 33.284 1.00 72.50 96 LYS A CA 1
ATOM 761 C C . LYS A 1 96 ? -15.219 -3.663 32.501 1.00 72.50 96 LYS A C 1
ATOM 763 O O . LYS A 1 96 ? -14.997 -3.685 31.300 1.00 72.50 96 LYS A O 1
ATOM 768 N N . SER A 1 97 ? -15.738 -2.595 33.104 1.00 79.25 97 SER A N 1
ATOM 769 C CA . SER A 1 97 ? -16.090 -1.404 32.318 1.00 79.25 97 SER A CA 1
ATOM 770 C C . SER A 1 97 ? -14.834 -0.744 31.752 1.00 79.25 97 SER A C 1
ATOM 772 O O . SER A 1 97 ? -14.806 -0.392 30.576 1.00 79.25 97 SER A O 1
ATOM 774 N N . ALA A 1 98 ? -13.767 -0.685 32.555 1.00 84.50 98 ALA A N 1
ATOM 775 C CA . ALA A 1 98 ? -12.451 -0.232 32.125 1.00 84.50 98 ALA A CA 1
ATOM 776 C C . ALA A 1 98 ? -11.849 -1.149 31.047 1.00 84.50 98 ALA A C 1
ATOM 778 O O . ALA A 1 98 ? -11.396 -0.652 30.022 1.00 84.50 98 ALA A O 1
ATOM 779 N N . LEU A 1 99 ? -11.907 -2.477 31.222 1.00 89.19 99 LEU A N 1
ATOM 780 C CA . LEU A 1 99 ? -11.389 -3.433 30.229 1.00 89.19 99 LEU A CA 1
ATOM 781 C C . LEU A 1 99 ? -12.173 -3.419 28.911 1.00 89.19 99 LEU A C 1
ATOM 783 O O . LEU A 1 99 ? -11.572 -3.447 27.844 1.00 89.19 99 LEU A O 1
ATOM 787 N N . LYS A 1 100 ? -13.507 -3.338 28.967 1.00 88.44 100 LYS A N 1
ATOM 788 C CA . LYS A 1 100 ? -14.370 -3.203 27.783 1.00 88.44 100 LYS A CA 1
ATOM 789 C C . LYS A 1 100 ? -14.006 -1.951 26.995 1.00 88.44 100 LYS A C 1
ATOM 791 O O . LYS A 1 100 ? -13.818 -2.022 25.784 1.00 88.44 100 LYS A O 1
ATOM 796 N N . ARG A 1 101 ? -13.885 -0.828 27.707 1.00 92.31 101 ARG A N 1
ATOM 797 C CA . ARG A 1 101 ? -13.495 0.458 27.137 1.00 92.31 101 ARG A CA 1
ATOM 798 C C . ARG A 1 101 ? -12.122 0.384 26.478 1.00 92.31 101 ARG A C 1
ATOM 800 O O . ARG A 1 101 ? -11.968 0.839 25.350 1.00 92.31 101 ARG A O 1
ATOM 807 N N . GLU A 1 102 ? -11.159 -0.223 27.162 1.00 93.50 102 GLU A N 1
ATOM 808 C CA . GLU A 1 102 ? -9.804 -0.396 26.647 1.00 93.50 102 GLU A CA 1
ATOM 809 C C . GLU A 1 102 ? -9.777 -1.285 25.402 1.00 93.50 102 GLU A C 1
ATOM 811 O O . GLU A 1 102 ? -9.168 -0.917 24.408 1.00 93.50 102 GLU A O 1
ATOM 816 N N . TYR A 1 103 ? -10.468 -2.428 25.398 1.00 95.31 103 TYR A N 1
ATOM 817 C CA . TYR A 1 103 ? -10.478 -3.318 24.235 1.00 95.31 103 TYR A CA 1
ATOM 818 C C . TYR A 1 103 ? -11.119 -2.684 23.009 1.00 95.31 103 TYR A C 1
ATOM 820 O O . TYR A 1 103 ? -10.572 -2.809 21.919 1.00 95.31 103 TYR A O 1
ATOM 828 N N . ILE A 1 104 ? -12.216 -1.948 23.170 1.00 95.81 104 ILE A N 1
ATOM 829 C CA . ILE A 1 104 ? -12.802 -1.216 22.045 1.00 95.81 104 ILE A CA 1
ATOM 830 C C . ILE A 1 104 ? -11.875 -0.105 21.556 1.00 95.81 104 ILE A C 1
ATOM 832 O O . ILE A 1 104 ? -11.686 0.049 20.348 1.00 95.81 104 ILE A O 1
ATOM 836 N N . HIS A 1 105 ? -11.240 0.623 22.473 1.00 96.88 105 HIS A N 1
ATOM 837 C CA . HIS A 1 105 ? -10.261 1.632 22.098 1.00 96.88 105 HIS A CA 1
ATOM 838 C C . HIS A 1 105 ? -9.087 1.018 21.323 1.00 96.88 105 HIS A C 1
ATOM 840 O O . HIS A 1 105 ? -8.725 1.498 20.251 1.00 96.88 105 HIS A O 1
ATOM 846 N N . GLN A 1 106 ? -8.544 -0.105 21.795 1.00 96.75 106 GLN A N 1
ATOM 847 C CA . GLN A 1 106 ? -7.489 -0.838 21.098 1.00 96.75 106 GLN A CA 1
ATOM 848 C C . GLN A 1 106 ? -7.961 -1.367 19.740 1.00 96.75 106 GLN A C 1
ATOM 850 O O . GLN A 1 106 ? -7.216 -1.264 18.767 1.00 96.75 106 GLN A O 1
ATOM 855 N N . ALA A 1 107 ? -9.193 -1.871 19.627 1.00 96.56 107 ALA A N 1
ATOM 856 C CA . ALA A 1 107 ? -9.759 -2.295 18.349 1.00 96.56 107 ALA A CA 1
ATOM 857 C C . ALA A 1 107 ? -9.781 -1.135 17.338 1.00 96.56 107 ALA A C 1
ATOM 859 O O . ALA A 1 107 ? -9.298 -1.299 16.212 1.00 96.56 107 ALA A O 1
ATOM 860 N N . ALA A 1 108 ? -10.238 0.051 17.754 1.00 96.88 108 ALA A N 1
ATOM 861 C CA . ALA A 1 108 ? -10.224 1.262 16.931 1.00 96.88 108 ALA A CA 1
ATOM 862 C C . ALA A 1 108 ? -8.798 1.670 16.536 1.00 96.88 108 ALA A C 1
ATOM 864 O O . ALA A 1 108 ? -8.515 1.881 15.356 1.00 96.88 108 ALA A O 1
ATOM 865 N N . MET A 1 109 ? -7.873 1.696 17.500 1.00 96.62 109 MET A N 1
ATOM 866 C CA . MET A 1 109 ? -6.474 2.070 17.274 1.00 96.62 109 MET A CA 1
ATOM 867 C C . MET A 1 109 ? -5.739 1.097 16.336 1.00 96.62 109 MET A C 1
ATOM 869 O O . MET A 1 109 ? -4.894 1.512 15.539 1.00 96.62 109 MET A O 1
ATOM 873 N N . LYS A 1 110 ? -6.071 -0.200 16.375 1.00 96.50 110 LYS A N 1
ATOM 874 C CA . LYS A 1 110 ? -5.538 -1.193 15.430 1.00 96.50 110 LYS A CA 1
ATOM 875 C C . LYS A 1 110 ? -6.142 -1.048 14.038 1.00 96.50 110 LYS A C 1
ATOM 877 O O . LYS A 1 110 ? -5.390 -1.115 13.066 1.00 96.50 110 LYS A O 1
ATOM 882 N N . TYR A 1 111 ? -7.446 -0.789 13.929 1.00 94.94 111 TYR A N 1
ATOM 883 C CA . TYR A 1 111 ? -8.091 -0.562 12.632 1.00 94.94 111 TYR A CA 1
ATOM 884 C C . TYR A 1 111 ? -7.505 0.675 11.934 1.00 94.94 111 TYR A C 1
ATOM 886 O O . TYR A 1 111 ? -7.044 0.571 10.796 1.00 94.94 111 TYR A O 1
ATOM 894 N N . VAL A 1 112 ? -7.374 1.812 12.637 1.00 94.62 112 VAL A N 1
ATOM 895 C CA . VAL A 1 112 ? -6.719 3.007 12.069 1.00 94.62 112 VAL A CA 1
ATOM 896 C C . VAL A 1 112 ? -5.250 2.763 11.745 1.00 94.62 112 VAL A C 1
ATOM 898 O O . VAL A 1 112 ? -4.752 3.291 10.751 1.00 94.62 112 VAL A O 1
ATOM 901 N N . GLY A 1 113 ? -4.547 1.952 12.541 1.00 92.88 113 GLY A N 1
ATOM 902 C CA . GLY A 1 113 ? -3.180 1.534 12.243 1.00 92.88 113 GLY A CA 1
ATOM 903 C C . GLY A 1 113 ? -3.093 0.834 10.887 1.00 92.88 113 GLY A C 1
ATOM 904 O O . GLY A 1 113 ? -2.280 1.221 10.048 1.00 92.88 113 GLY A O 1
ATOM 905 N N . GLY A 1 114 ? -3.993 -0.118 10.630 1.00 91.88 114 GLY A N 1
ATOM 906 C CA . GLY A 1 114 ? -4.107 -0.764 9.325 1.00 91.88 114 GLY A CA 1
ATOM 907 C C . GLY A 1 114 ? -4.393 0.244 8.210 1.00 91.88 114 GLY A C 1
ATOM 908 O O . GLY A 1 114 ? -3.689 0.275 7.199 1.00 91.88 114 GLY A O 1
ATOM 909 N N . LEU A 1 115 ? -5.407 1.089 8.389 1.00 91.12 115 LEU A N 1
ATOM 910 C CA . LEU A 1 115 ? -5.797 2.085 7.390 1.00 91.12 115 LEU A CA 1
ATOM 911 C C . LEU A 1 115 ? -4.676 3.085 7.081 1.00 91.12 115 LEU A C 1
ATOM 913 O O . LEU A 1 115 ? -4.487 3.470 5.927 1.00 91.12 115 LEU A O 1
ATOM 917 N N . THR A 1 116 ? -3.890 3.457 8.091 1.00 91.31 116 THR A N 1
ATOM 918 C CA . THR A 1 116 ? -2.707 4.313 7.946 1.00 91.31 116 THR A CA 1
ATOM 919 C C . THR A 1 116 ? -1.683 3.649 7.030 1.00 91.31 116 THR A C 1
ATOM 921 O O . THR A 1 116 ? -1.245 4.265 6.061 1.00 91.31 116 THR A O 1
ATOM 924 N N . VAL A 1 117 ? -1.347 2.379 7.279 1.00 90.06 117 VAL A N 1
ATOM 925 C CA . VAL A 1 117 ? -0.375 1.638 6.458 1.00 90.06 117 VAL A CA 1
ATOM 926 C C . VAL A 1 117 ? -0.864 1.473 5.017 1.00 90.06 117 VAL A C 1
ATOM 928 O O . VAL A 1 117 ? -0.083 1.649 4.081 1.00 90.06 117 VAL A O 1
ATOM 931 N N . SER A 1 118 ? -2.160 1.216 4.816 1.00 87.19 118 SER A N 1
ATOM 932 C CA . SER A 1 118 ? -2.764 1.175 3.476 1.00 87.19 118 SER A CA 1
ATOM 933 C C . SER A 1 118 ? -2.694 2.535 2.764 1.00 87.19 118 SER A C 1
ATOM 935 O O . SER A 1 118 ? -2.432 2.604 1.562 1.00 87.19 118 SER A O 1
ATOM 937 N N . THR A 1 119 ? -2.884 3.632 3.500 1.00 88.44 119 THR A N 1
ATOM 938 C CA . THR A 1 119 ? -2.908 4.997 2.953 1.00 88.44 119 THR A CA 1
ATOM 939 C C . THR A 1 119 ? -1.541 5.457 2.445 1.00 88.44 119 THR A C 1
ATOM 941 O O . THR A 1 119 ? -1.466 6.131 1.417 1.00 88.44 119 THR A O 1
ATOM 944 N N . VAL A 1 120 ? -0.448 5.061 3.106 1.00 86.69 120 VAL A N 1
ATOM 945 C CA . VAL A 1 120 ? 0.922 5.462 2.725 1.00 86.69 120 VAL A CA 1
ATOM 946 C C . VAL A 1 120 ? 1.255 5.091 1.275 1.00 86.69 120 VAL A C 1
ATOM 948 O O . VAL A 1 120 ? 1.925 5.862 0.582 1.00 86.69 120 VAL A O 1
ATOM 951 N N . ASN A 1 121 ? 0.716 3.976 0.781 1.00 82.50 121 ASN A N 1
ATOM 952 C CA . ASN A 1 121 ? 0.968 3.486 -0.575 1.00 82.50 121 ASN A CA 1
ATOM 953 C C . ASN A 1 121 ? -0.037 3.964 -1.625 1.00 82.50 121 ASN A C 1
ATOM 955 O O . ASN A 1 121 ? 0.079 3.597 -2.794 1.00 82.50 121 ASN A O 1
ATOM 959 N N . ARG A 1 122 ? -0.997 4.813 -1.247 1.00 82.12 122 ARG A N 1
ATOM 960 C CA . ARG A 1 122 ? -1.932 5.400 -2.209 1.00 82.12 122 ARG A CA 1
ATOM 961 C C . ARG A 1 122 ? -1.241 6.413 -3.127 1.00 82.12 122 ARG A C 1
ATOM 963 O O . ARG A 1 122 ? -0.282 7.068 -2.703 1.00 82.12 122 ARG A O 1
ATOM 970 N N . PRO A 1 123 ? -1.753 6.613 -4.353 1.00 81.00 123 PRO A N 1
ATOM 971 C CA . PRO A 1 123 ? -1.307 7.642 -5.288 1.00 81.00 123 PRO A CA 1
ATOM 972 C C . PRO A 1 123 ? -1.875 9.019 -4.900 1.00 81.00 123 PRO A C 1
ATOM 974 O O . PRO A 1 123 ? -2.452 9.723 -5.719 1.00 81.00 123 PRO A O 1
ATOM 977 N N . LEU A 1 124 ? -1.732 9.376 -3.627 1.00 83.25 124 LEU A N 1
ATOM 978 C CA . LEU A 1 124 ? -2.033 10.694 -3.083 1.00 83.25 124 LEU A CA 1
ATOM 979 C C . LEU A 1 124 ? -0.719 11.450 -2.884 1.00 83.25 124 LEU A C 1
ATOM 981 O O . LEU A 1 124 ? 0.339 10.828 -2.703 1.00 83.25 124 LEU A O 1
ATOM 985 N N . ASP A 1 125 ? -0.775 12.776 -2.905 1.00 88.81 125 ASP A N 1
ATOM 986 C CA . ASP A 1 125 ? 0.381 13.570 -2.516 1.00 88.81 125 ASP A CA 1
ATOM 987 C C . ASP A 1 125 ? 0.658 13.441 -1.004 1.00 88.81 125 ASP A C 1
ATOM 989 O O . ASP A 1 125 ? -0.117 12.865 -0.234 1.00 88.81 125 ASP A O 1
ATOM 993 N N . THR A 1 126 ? 1.825 13.911 -0.570 1.00 90.12 126 THR A N 1
ATOM 994 C CA . THR A 1 126 ? 2.245 13.773 0.830 1.00 90.12 126 THR A CA 1
ATOM 995 C C . THR A 1 126 ? 1.334 14.543 1.788 1.00 90.12 126 THR A C 1
ATOM 997 O O . THR A 1 126 ? 1.113 14.089 2.910 1.00 90.12 126 THR A O 1
ATOM 1000 N N . GLU A 1 127 ? 0.807 15.694 1.366 1.00 93.06 127 GLU A N 1
ATOM 1001 C CA . GLU A 1 127 ? -0.022 16.548 2.215 1.00 93.06 127 GLU A CA 1
ATOM 1002 C C . GLU A 1 127 ? -1.405 15.925 2.439 1.00 93.06 127 GLU A C 1
ATOM 1004 O O . GLU A 1 127 ? -1.856 15.811 3.579 1.00 93.06 127 GLU A O 1
ATOM 1009 N N . ASP A 1 128 ? -2.035 15.427 1.380 1.00 89.69 128 ASP A N 1
ATOM 1010 C CA . ASP A 1 128 ? -3.320 14.742 1.425 1.00 89.69 128 ASP A CA 1
ATOM 1011 C C . ASP A 1 128 ? -3.222 13.410 2.173 1.00 89.69 128 ASP A C 1
ATOM 1013 O O . ASP A 1 128 ? -4.115 13.083 2.958 1.00 89.69 128 ASP A O 1
ATOM 1017 N N . LYS A 1 129 ? -2.111 12.669 2.027 1.00 90.75 129 LYS A N 1
ATOM 1018 C CA . LYS A 1 129 ? -1.836 11.486 2.865 1.00 90.75 129 LYS A CA 1
ATOM 1019 C C . LYS A 1 129 ? -1.834 11.844 4.339 1.00 90.75 129 LYS A C 1
ATOM 1021 O O . LYS A 1 129 ? -2.484 11.165 5.130 1.00 90.75 129 LYS A O 1
ATOM 1026 N N . GLN A 1 130 ? -1.104 12.895 4.704 1.00 94.44 130 GLN A N 1
ATOM 1027 C CA . GLN A 1 130 ? -0.987 13.317 6.092 1.00 94.44 130 GLN A CA 1
ATOM 1028 C C . GLN A 1 130 ? -2.346 13.764 6.643 1.00 94.44 130 GLN A C 1
ATOM 1030 O O . GLN A 1 130 ? -2.762 13.280 7.693 1.00 94.44 130 GLN A O 1
ATOM 1035 N N . ARG A 1 131 ? -3.087 14.590 5.893 1.00 93.56 131 ARG A N 1
ATOM 1036 C CA . ARG A 1 131 ? -4.443 15.032 6.257 1.00 93.56 131 ARG A CA 1
ATOM 1037 C C . ARG A 1 131 ? -5.402 13.860 6.459 1.00 93.56 131 ARG A C 1
ATOM 1039 O O . ARG A 1 131 ? -6.156 13.853 7.434 1.00 93.56 131 ARG A O 1
ATOM 1046 N N . LEU A 1 132 ? -5.371 12.864 5.572 1.00 91.81 132 LEU A N 1
A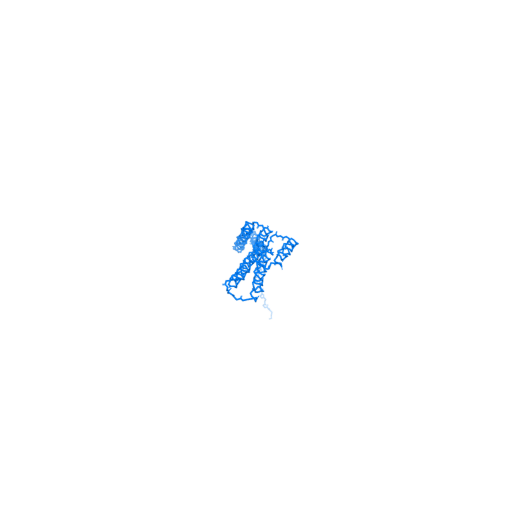TOM 1047 C CA . LEU A 1 132 ? -6.212 11.674 5.689 1.00 91.81 132 LEU A CA 1
ATOM 1048 C C . LEU A 1 132 ? -5.825 10.837 6.916 1.00 91.81 132 LEU A C 1
ATOM 1050 O O . LEU A 1 132 ? -6.697 10.455 7.692 1.00 91.81 132 LEU A O 1
ATOM 1054 N N . ILE A 1 133 ? -4.529 10.601 7.135 1.00 93.56 133 ILE A N 1
ATOM 1055 C CA . ILE A 1 133 ? -4.026 9.867 8.306 1.00 93.56 133 ILE A CA 1
ATOM 1056 C C . ILE A 1 133 ? -4.424 10.572 9.608 1.00 93.56 133 ILE A C 1
ATOM 1058 O O . ILE A 1 133 ? -4.889 9.916 10.542 1.00 93.56 133 ILE A O 1
ATOM 1062 N N . ASP A 1 134 ? -4.276 11.893 9.673 1.00 95.06 134 ASP A N 1
ATOM 1063 C CA . ASP A 1 134 ? -4.624 12.677 10.858 1.00 95.06 134 ASP A CA 1
ATOM 1064 C C . ASP A 1 134 ? -6.135 12.674 11.110 1.00 95.06 134 ASP A C 1
ATOM 1066 O O . ASP A 1 134 ? -6.562 12.517 12.254 1.00 95.06 134 ASP A O 1
ATOM 1070 N N . SER A 1 135 ? -6.946 12.732 10.049 1.00 92.94 135 SER A N 1
ATOM 1071 C CA . SER A 1 135 ? -8.405 12.599 10.144 1.00 92.94 135 SER A CA 1
ATOM 1072 C C . SER A 1 135 ? -8.806 11.229 10.698 1.00 92.94 135 SER A C 1
ATOM 1074 O O . SER A 1 135 ? -9.571 11.146 11.658 1.00 92.94 135 SER A O 1
ATOM 1076 N N . LEU A 1 136 ? -8.232 10.145 10.163 1.00 92.69 136 LEU A N 1
ATOM 1077 C CA . LEU A 1 136 ? -8.514 8.782 10.620 1.00 92.69 136 LEU A CA 1
ATOM 1078 C C . LEU A 1 136 ? -8.101 8.564 12.083 1.00 92.69 136 LEU A C 1
ATOM 1080 O O . LEU A 1 136 ? -8.834 7.936 12.850 1.00 92.69 136 LEU A O 1
ATOM 1084 N N . LYS A 1 137 ? -6.940 9.093 12.491 1.00 94.62 137 LYS A N 1
ATOM 1085 C CA . LYS A 1 137 ? -6.473 9.036 13.886 1.00 94.62 137 LYS A CA 1
ATOM 1086 C C . LYS A 1 137 ? -7.358 9.859 14.814 1.00 94.62 137 LYS A C 1
ATOM 1088 O O . LYS A 1 137 ? -7.662 9.405 15.918 1.00 94.62 137 LYS A O 1
ATOM 1093 N N . GLY A 1 138 ? -7.786 11.040 14.369 1.00 93.81 138 GLY A N 1
ATOM 1094 C CA . GLY A 1 138 ? -8.713 11.895 15.104 1.00 93.81 138 GLY A CA 1
ATOM 1095 C C . GLY A 1 138 ? -10.026 11.177 15.415 1.00 93.81 138 GLY A C 1
ATOM 1096 O O . GLY A 1 138 ? -10.476 11.211 16.561 1.00 93.81 138 GLY A O 1
ATOM 1097 N N . LEU A 1 139 ? -10.576 10.450 14.436 1.00 92.31 139 LEU A N 1
ATOM 1098 C CA . LEU A 1 139 ? -11.784 9.644 14.630 1.00 92.31 139 LEU A CA 1
ATOM 1099 C C . LEU A 1 139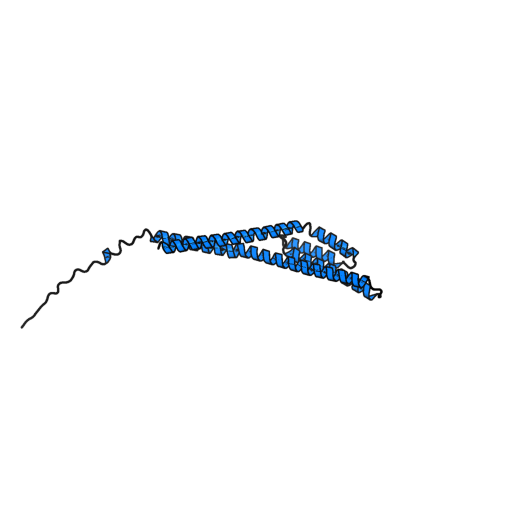 ? -11.579 8.511 15.645 1.00 92.31 139 LEU A C 1
ATOM 1101 O O . LEU A 1 139 ? -12.398 8.345 16.544 1.00 92.31 139 LEU A O 1
ATOM 1105 N N . ALA A 1 140 ? -10.475 7.763 15.552 1.00 95.00 140 ALA A N 1
ATOM 1106 C CA . ALA A 1 140 ? -10.220 6.620 16.435 1.00 95.00 140 ALA A CA 1
ATOM 1107 C C . ALA A 1 140 ? -9.928 7.017 17.899 1.00 95.00 140 ALA A C 1
ATOM 1109 O O . ALA A 1 140 ? -10.231 6.262 18.823 1.00 95.00 140 ALA A O 1
ATOM 1110 N N . SER A 1 141 ? -9.368 8.211 18.129 1.00 93.38 141 SER A N 1
ATOM 1111 C CA . SER A 1 141 ? -8.873 8.654 19.447 1.00 93.38 141 SER A CA 1
ATOM 1112 C C . SER A 1 141 ? -9.948 8.722 20.539 1.00 93.38 141 SER A C 1
ATOM 1114 O O . SER A 1 141 ? -9.631 8.640 21.727 1.00 93.38 141 SER A O 1
ATOM 1116 N N . ASN A 1 142 ? -11.217 8.870 20.151 1.00 91.94 142 ASN A N 1
ATOM 1117 C CA . ASN A 1 142 ? -12.342 9.020 21.076 1.00 91.94 142 ASN A CA 1
ATOM 1118 C C . ASN A 1 142 ? -13.292 7.812 21.093 1.00 91.94 142 ASN A C 1
ATOM 1120 O O . ASN A 1 142 ? -14.384 7.898 21.651 1.00 91.94 142 ASN A O 1
ATOM 1124 N N . VAL A 1 143 ? -12.884 6.684 20.507 1.00 95.69 143 VAL A N 1
ATOM 1125 C CA . VAL A 1 143 ? -13.698 5.466 20.451 1.00 95.69 143 VAL A CA 1
ATOM 1126 C C . VAL A 1 143 ? -13.477 4.637 21.712 1.00 95.69 143 VAL A C 1
ATOM 1128 O O . VAL A 1 143 ? -12.370 4.166 21.969 1.00 95.69 143 VAL A O 1
ATOM 1131 N N . TYR A 1 144 ? -14.538 4.476 22.504 1.00 93.56 144 TYR A N 1
ATOM 1132 C CA . TYR A 1 144 ? -14.486 3.857 23.836 1.00 93.56 144 TYR A CA 1
ATOM 1133 C C . TYR A 1 144 ? -15.654 2.909 24.134 1.00 93.56 144 TYR A C 1
ATOM 1135 O O . TYR A 1 144 ? -15.663 2.249 25.174 1.00 93.56 144 TYR A O 1
ATOM 1143 N N . ASP A 1 145 ? -16.628 2.828 23.237 1.00 93.19 145 ASP A N 1
ATOM 1144 C CA . ASP A 1 145 ? -17.776 1.938 23.320 1.00 93.19 145 ASP A CA 1
ATOM 1145 C C . ASP A 1 145 ? -18.104 1.374 21.933 1.00 93.19 145 ASP A C 1
ATOM 1147 O O . ASP A 1 145 ? -17.622 1.863 20.908 1.00 93.19 145 ASP A O 1
ATOM 1151 N N . PHE A 1 146 ? -18.863 0.282 21.914 1.00 91.25 146 PHE A N 1
ATOM 1152 C CA . PHE A 1 146 ? -19.088 -0.491 20.698 1.00 91.25 146 PHE A CA 1
ATOM 1153 C C . PHE A 1 146 ? -19.901 0.280 19.644 1.00 91.25 146 PHE A C 1
ATOM 1155 O O . PHE A 1 146 ? -19.645 0.141 18.449 1.00 91.25 146 PHE A O 1
ATOM 1162 N N . ASP A 1 147 ? -20.828 1.141 20.065 1.00 94.06 147 ASP A N 1
ATOM 1163 C CA . ASP A 1 147 ? -21.616 1.961 19.142 1.00 94.06 147 ASP A CA 1
ATOM 1164 C C . A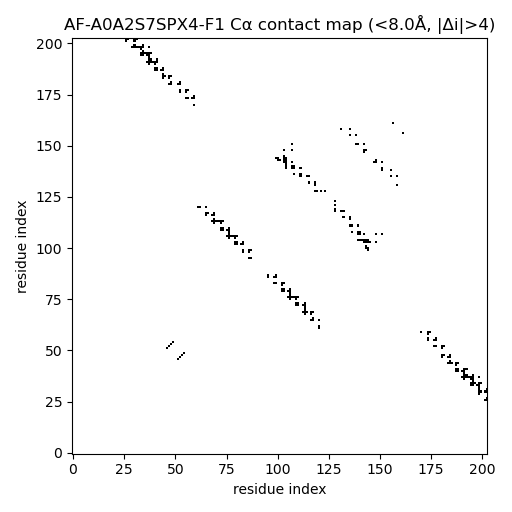SP A 1 147 ? -20.735 3.024 18.474 1.00 94.06 147 ASP A C 1
ATOM 1166 O O . ASP A 1 147 ? -20.784 3.207 17.255 1.00 94.06 147 ASP A O 1
ATOM 1170 N N . ALA A 1 148 ? -19.859 3.672 19.249 1.00 94.50 148 ALA A N 1
ATOM 1171 C CA . ALA A 1 148 ? -18.837 4.573 18.733 1.00 94.50 148 ALA A CA 1
ATOM 1172 C C . ALA A 1 148 ? -17.885 3.853 17.769 1.00 94.50 148 ALA A C 1
ATOM 1174 O O . ALA A 1 148 ? -17.513 4.429 16.750 1.00 94.50 148 ALA A O 1
ATOM 1175 N N . PHE A 1 149 ? -17.528 2.595 18.044 1.00 95.06 149 PHE A N 1
ATOM 1176 C CA . PHE A 1 149 ? -16.683 1.790 17.159 1.00 95.06 149 PHE A CA 1
ATOM 1177 C C . PHE A 1 149 ? -17.356 1.474 15.821 1.00 95.06 149 PHE A C 1
ATOM 1179 O O . PHE A 1 149 ? -16.740 1.662 14.773 1.00 95.06 149 PHE A O 1
ATOM 1186 N N . ASN A 1 150 ? -18.632 1.083 15.829 1.00 93.94 150 ASN A N 1
ATOM 1187 C CA . ASN A 1 150 ? -19.385 0.847 14.595 1.00 93.94 150 ASN A CA 1
ATOM 1188 C C . ASN A 1 150 ? -19.527 2.122 13.756 1.00 93.94 150 ASN A C 1
ATOM 1190 O O . ASN A 1 150 ? -19.311 2.095 12.544 1.00 93.94 150 ASN A O 1
ATOM 1194 N N . ASN A 1 151 ? -19.851 3.249 14.396 1.00 94.38 151 ASN A N 1
ATOM 1195 C CA . ASN A 1 151 ? -19.926 4.542 13.715 1.00 94.38 151 ASN A CA 1
ATOM 1196 C C . ASN A 1 151 ? -18.567 4.949 13.137 1.00 94.38 151 ASN A C 1
ATOM 1198 O O . ASN A 1 151 ? -18.496 5.397 11.994 1.00 94.38 151 ASN A O 1
ATOM 1202 N N . TYR A 1 152 ? -17.493 4.726 13.896 1.00 94.00 152 TYR A N 1
ATOM 1203 C CA . TYR A 1 152 ? -16.128 4.951 13.447 1.00 94.00 152 TYR A CA 1
ATOM 1204 C C . TYR A 1 152 ? -15.787 4.136 12.195 1.00 94.00 152 TYR A C 1
ATOM 1206 O O . TYR A 1 152 ? -15.264 4.716 11.248 1.00 94.00 152 TYR A O 1
ATOM 1214 N N . ILE A 1 153 ? -16.098 2.834 12.148 1.00 92.12 153 ILE A N 1
ATOM 1215 C CA . ILE A 1 153 ? -15.846 2.006 10.956 1.00 92.12 153 ILE A CA 1
ATOM 1216 C C . ILE A 1 153 ? -16.573 2.592 9.742 1.00 92.12 153 ILE A C 1
ATOM 1218 O O . ILE A 1 153 ? -15.958 2.797 8.700 1.00 92.12 153 ILE A O 1
ATOM 1222 N N . LEU A 1 154 ? -17.857 2.932 9.889 1.00 90.94 154 LEU A N 1
ATOM 1223 C CA . LEU A 1 154 ? -18.652 3.505 8.799 1.00 90.94 154 LEU A CA 1
ATOM 1224 C C . LEU A 1 154 ? -18.091 4.846 8.301 1.00 90.94 154 LEU A C 1
ATOM 1226 O O . LEU A 1 154 ? -18.112 5.123 7.100 1.00 90.94 154 LEU A O 1
ATOM 1230 N N . GLU A 1 155 ? -17.614 5.696 9.208 1.00 91.75 155 GLU A N 1
ATOM 1231 C CA . GLU A 1 155 ? -17.043 6.999 8.868 1.00 91.75 155 GLU A CA 1
ATOM 1232 C C . GLU A 1 155 ? -15.637 6.876 8.267 1.00 91.75 155 GLU A C 1
ATOM 1234 O O . GLU A 1 155 ? -15.328 7.550 7.282 1.00 91.75 155 GLU A O 1
ATOM 1239 N N . ALA A 1 156 ? -14.818 5.961 8.788 1.00 90.62 156 ALA A N 1
ATOM 1240 C CA . ALA A 1 156 ? -13.513 5.630 8.235 1.00 90.62 156 ALA A CA 1
ATOM 1241 C C . ALA A 1 156 ? -13.648 5.082 6.809 1.00 90.62 156 ALA A C 1
ATOM 1243 O O . ALA A 1 156 ? -12.984 5.583 5.903 1.00 90.62 156 ALA A O 1
ATOM 1244 N N . ASP A 1 157 ? -14.561 4.136 6.579 1.00 86.25 157 ASP A N 1
ATOM 1245 C CA . ASP A 1 157 ? -14.821 3.568 5.253 1.00 86.25 157 ASP A CA 1
ATOM 1246 C C . ASP A 1 157 ? -15.323 4.639 4.269 1.00 86.25 157 ASP A C 1
ATOM 1248 O O . ASP A 1 157 ? -14.936 4.649 3.099 1.00 86.25 157 ASP A O 1
ATOM 1252 N N . ARG A 1 158 ? -16.127 5.602 4.741 1.00 86.12 158 ARG A N 1
ATOM 1253 C CA . ARG A 1 158 ? -16.564 6.758 3.940 1.00 86.12 158 ARG A CA 1
ATOM 1254 C C . ARG A 1 158 ? -15.426 7.702 3.571 1.00 86.12 158 ARG A C 1
ATOM 1256 O O . ARG A 1 158 ? -15.347 8.103 2.414 1.00 86.12 158 ARG A O 1
ATOM 1263 N N . LEU A 1 159 ? -14.572 8.061 4.531 1.00 86.00 159 LEU A N 1
ATOM 1264 C CA . LEU A 1 159 ? -13.396 8.912 4.303 1.00 86.00 159 LEU A CA 1
ATOM 1265 C C . LEU A 1 159 ? -12.425 8.279 3.319 1.00 86.00 159 LEU A C 1
ATOM 1267 O O . LEU A 1 159 ? -11.820 8.954 2.491 1.00 86.00 159 LEU A O 1
ATOM 1271 N N . ILE A 1 160 ? -12.267 6.970 3.445 1.00 81.12 160 ILE A N 1
ATOM 1272 C CA . ILE A 1 160 ? -11.348 6.196 2.639 1.00 81.12 160 ILE A CA 1
ATOM 1273 C C . ILE A 1 160 ? -11.910 5.973 1.232 1.00 81.12 160 ILE A C 1
ATOM 1275 O O . ILE A 1 160 ? -11.113 5.883 0.299 1.00 81.12 160 ILE A O 1
ATOM 1279 N N . GLY A 1 161 ? -13.236 5.986 1.068 1.00 72.69 161 GLY A N 1
ATOM 1280 C CA . GLY A 1 161 ? -13.927 5.863 -0.212 1.00 72.69 161 GLY A CA 1
ATOM 1281 C C . GLY A 1 161 ? -14.020 4.417 -0.707 1.00 72.69 161 GLY A C 1
ATOM 1282 O O . GLY A 1 161 ? -13.521 3.488 -0.065 1.00 72.69 161 GLY A O 1
ATOM 1283 N N . ASP A 1 162 ? -14.651 4.221 -1.875 1.00 61.69 162 ASP A N 1
ATOM 1284 C CA . ASP A 1 162 ? -14.846 2.917 -2.543 1.00 61.69 162 ASP A CA 1
ATOM 1285 C C . ASP A 1 162 ? -13.511 2.363 -3.089 1.00 61.69 162 ASP A C 1
ATOM 1287 O O . ASP A 1 162 ? -13.228 2.287 -4.285 1.00 61.69 162 ASP A O 1
ATOM 1291 N N . THR A 1 163 ? -12.635 2.004 -2.161 1.00 64.81 163 THR A N 1
ATOM 1292 C CA . THR A 1 163 ? -11.200 1.782 -2.380 1.00 64.81 163 THR A CA 1
ATOM 1293 C C . THR A 1 163 ? -10.857 0.456 -2.973 1.00 64.81 163 THR A C 1
ATOM 1295 O O . THR A 1 163 ? -9.742 0.259 -3.444 1.00 64.81 163 THR A O 1
ATOM 1298 N N . ARG A 1 164 ? -11.823 -0.451 -3.010 1.00 64.56 164 ARG A N 1
ATOM 1299 C CA . ARG A 1 164 ? -11.637 -1.735 -3.654 1.00 64.56 164 ARG A CA 1
ATOM 1300 C C . ARG A 1 164 ? -11.369 -1.566 -5.148 1.00 64.56 164 ARG A C 1
ATOM 1302 O O . ARG A 1 164 ? -10.470 -2.221 -5.664 1.00 64.56 164 ARG A O 1
ATOM 1309 N N . LYS A 1 165 ? -12.083 -0.661 -5.826 1.00 71.50 165 LYS A N 1
ATOM 1310 C CA . LYS A 1 165 ? -11.861 -0.393 -7.256 1.00 71.50 165 LYS A CA 1
ATOM 1311 C C . LYS A 1 165 ? -10.518 0.280 -7.504 1.00 71.50 165 LYS A C 1
ATOM 1313 O O . LYS A 1 165 ? -9.760 -0.202 -8.336 1.00 71.50 165 LYS A O 1
ATOM 1318 N N . GLU A 1 166 ? -10.193 1.319 -6.740 1.00 74.19 166 GLU A N 1
ATOM 1319 C CA . GLU A 1 166 ? -8.909 2.023 -6.863 1.00 74.19 166 GLU A CA 1
ATOM 1320 C C . GLU A 1 166 ? -7.717 1.104 -6.561 1.00 74.19 166 GLU A C 1
ATOM 1322 O O . GLU A 1 166 ? -6.719 1.111 -7.277 1.00 74.19 166 GLU A O 1
ATOM 1327 N N . ALA A 1 167 ? -7.832 0.258 -5.534 1.00 73.88 167 ALA A N 1
ATOM 1328 C CA . ALA A 1 167 ? -6.839 -0.756 -5.202 1.00 73.88 167 ALA A CA 1
ATOM 1329 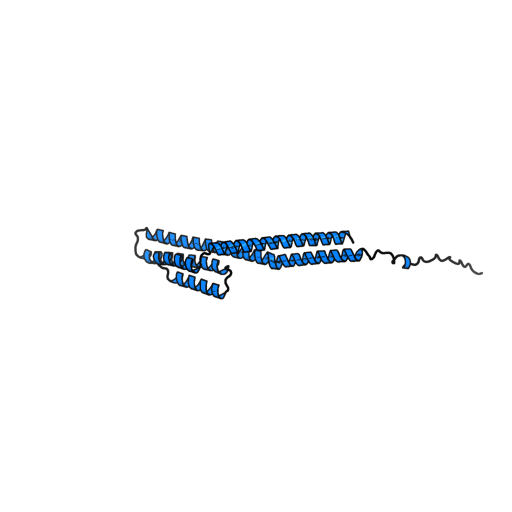C C . ALA A 1 167 ? -6.685 -1.789 -6.329 1.00 73.88 167 ALA A C 1
ATOM 1331 O O . ALA A 1 167 ? -5.566 -2.128 -6.713 1.00 73.88 167 ALA A O 1
ATOM 1332 N N . GLU A 1 168 ? -7.793 -2.278 -6.893 1.00 80.12 168 GLU A N 1
ATOM 1333 C CA . GLU A 1 168 ? -7.767 -3.205 -8.026 1.00 80.12 168 GLU A CA 1
ATOM 1334 C C . GLU A 1 168 ? -7.135 -2.574 -9.275 1.00 80.12 168 GLU A C 1
ATOM 1336 O O . GLU A 1 168 ? -6.367 -3.241 -9.974 1.00 80.12 168 GLU A O 1
ATOM 1341 N N . GLU A 1 169 ? -7.429 -1.305 -9.557 1.00 84.44 169 GLU A N 1
ATOM 1342 C CA . GLU A 1 169 ? -6.831 -0.546 -10.657 1.00 84.44 169 GLU A CA 1
ATOM 1343 C C . GLU A 1 169 ? -5.331 -0.343 -10.453 1.00 84.44 169 GLU A C 1
ATOM 1345 O O . GLU A 1 169 ? -4.557 -0.658 -11.356 1.00 84.44 169 GLU A O 1
ATOM 1350 N N . GLN A 1 170 ? -4.898 0.046 -9.252 1.00 82.06 170 GLN A N 1
ATOM 1351 C CA . GLN A 1 170 ? -3.476 0.170 -8.918 1.00 82.06 170 GLN A CA 1
ATOM 1352 C C . GLN A 1 170 ? -2.736 -1.162 -9.062 1.00 82.06 170 GLN A C 1
ATOM 1354 O O . GLN A 1 170 ? -1.659 -1.219 -9.654 1.00 82.06 170 GLN A O 1
ATOM 1359 N N . VAL A 1 171 ? -3.315 -2.267 -8.583 1.00 86.25 171 VAL A N 1
ATOM 1360 C CA . VAL A 1 171 ? -2.715 -3.601 -8.745 1.00 86.25 171 VAL A CA 1
ATOM 1361 C C . VAL A 1 171 ? -2.606 -3.978 -10.221 1.00 86.25 171 VAL A C 1
ATOM 1363 O O . VAL A 1 171 ? -1.591 -4.550 -10.633 1.00 86.25 171 VAL A O 1
ATOM 1366 N N . LYS A 1 172 ? -3.637 -3.688 -11.025 1.00 88.81 172 LYS A N 1
ATOM 1367 C CA . LYS A 1 172 ? -3.612 -3.926 -12.475 1.00 88.81 172 LYS A CA 1
ATOM 1368 C C . LYS A 1 172 ? -2.525 -3.093 -13.143 1.00 88.81 172 LYS A C 1
ATOM 1370 O O . LYS A 1 172 ? -1.752 -3.653 -13.917 1.00 88.81 172 LYS A O 1
ATOM 1375 N N . GLU A 1 173 ? -2.427 -1.811 -12.812 1.00 89.62 173 GLU A N 1
ATOM 1376 C CA . GLU A 1 173 ? -1.424 -0.894 -13.348 1.00 89.62 173 GLU A CA 1
ATOM 1377 C C . GLU A 1 173 ? -0.000 -1.355 -13.005 1.00 89.62 173 GLU A C 1
ATOM 1379 O O . GLU A 1 173 ? 0.821 -1.551 -13.905 1.00 89.62 173 GLU A O 1
ATOM 1384 N N . ILE A 1 174 ? 0.279 -1.630 -11.726 1.00 88.94 174 ILE A N 1
ATOM 1385 C CA . ILE A 1 174 ? 1.587 -2.114 -11.264 1.00 88.94 174 ILE A CA 1
ATOM 1386 C C . ILE A 1 174 ? 1.961 -3.417 -11.982 1.00 88.94 174 ILE A C 1
ATOM 1388 O O . ILE A 1 174 ? 3.075 -3.557 -12.495 1.00 88.94 174 ILE A O 1
ATOM 1392 N N . LYS A 1 175 ? 1.033 -4.382 -12.065 1.00 90.75 175 LYS A N 1
ATOM 1393 C CA . LYS A 1 175 ? 1.278 -5.659 -12.758 1.00 90.75 175 LYS A CA 1
ATOM 1394 C C . LYS A 1 175 ? 1.513 -5.468 -14.252 1.00 90.75 175 LYS A C 1
ATOM 1396 O O . LYS A 1 175 ? 2.379 -6.155 -14.805 1.00 90.75 175 LYS A O 1
ATOM 1401 N N . PHE A 1 176 ? 0.758 -4.578 -14.892 1.00 92.75 176 PHE A N 1
ATOM 1402 C CA . PHE A 1 176 ? 0.885 -4.284 -16.314 1.00 92.75 176 PHE A CA 1
ATOM 1403 C C . PHE A 1 176 ? 2.266 -3.705 -16.618 1.00 92.75 176 PHE A C 1
ATOM 1405 O O . PHE A 1 176 ? 3.012 -4.305 -17.393 1.00 92.75 176 PHE A O 1
ATOM 1412 N N . TRP A 1 177 ? 2.654 -2.616 -15.949 1.00 91.12 177 TRP A N 1
ATOM 1413 C CA . TRP A 1 177 ? 3.936 -1.957 -16.196 1.00 91.12 177 TRP A CA 1
ATOM 1414 C C . TRP A 1 177 ? 5.126 -2.834 -15.829 1.00 91.12 177 TRP A C 1
ATOM 1416 O O . TRP A 1 177 ? 6.065 -2.941 -16.618 1.00 91.12 177 TRP A O 1
ATOM 1426 N N . ARG A 1 178 ? 5.070 -3.547 -14.697 1.00 91.19 178 ARG A N 1
ATOM 1427 C CA . ARG A 1 178 ? 6.120 -4.503 -14.325 1.00 91.19 178 ARG A CA 1
ATOM 1428 C C . ARG A 1 178 ? 6.309 -5.569 -15.404 1.00 91.19 178 ARG A C 1
ATOM 1430 O O . ARG A 1 178 ? 7.438 -5.863 -15.787 1.00 91.19 178 ARG A O 1
ATOM 1437 N N . THR A 1 179 ? 5.218 -6.141 -15.916 1.00 91.25 179 THR A N 1
ATOM 1438 C CA . THR A 1 179 ? 5.275 -7.158 -16.980 1.00 91.25 179 THR A CA 1
ATOM 1439 C C . THR A 1 179 ? 5.776 -6.573 -18.297 1.00 91.25 179 THR A C 1
ATOM 1441 O O . THR A 1 179 ? 6.602 -7.191 -18.967 1.00 91.25 179 THR A O 1
ATOM 1444 N N . LEU A 1 180 ? 5.314 -5.376 -18.659 1.00 92.50 180 LEU A N 1
ATOM 1445 C CA . LEU A 1 180 ? 5.731 -4.697 -19.877 1.00 92.50 180 LEU A CA 1
ATOM 1446 C C . LEU A 1 180 ? 7.236 -4.423 -19.857 1.00 92.50 180 LEU A C 1
ATOM 1448 O O . LEU A 1 180 ? 7.940 -4.876 -20.755 1.00 92.50 180 LEU A O 1
ATOM 1452 N N . PHE A 1 1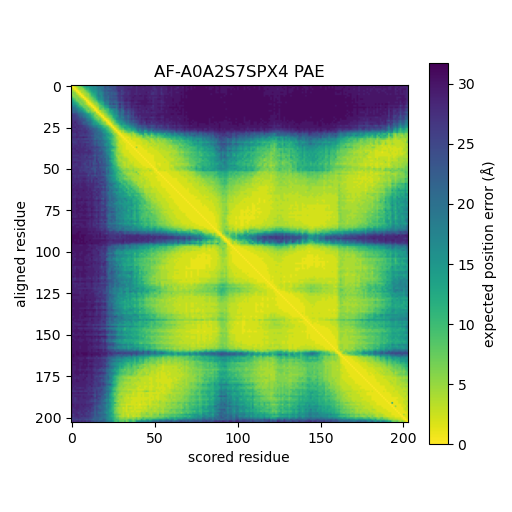81 ? 7.746 -3.759 -18.817 1.00 91.44 181 PHE A N 1
ATOM 1453 C CA . PHE A 1 181 ? 9.174 -3.457 -18.712 1.00 91.44 181 PHE A CA 1
ATOM 1454 C C . PHE A 1 181 ? 10.020 -4.715 -18.564 1.00 91.44 181 PHE A C 1
ATOM 1456 O O . PHE A 1 181 ? 11.113 -4.763 -19.127 1.00 91.44 181 PHE A O 1
ATOM 1463 N N . LYS A 1 182 ? 9.489 -5.763 -17.917 1.00 90.50 182 LYS A N 1
ATOM 1464 C CA . LYS A 1 182 ? 10.122 -7.083 -17.905 1.00 90.50 182 LYS A CA 1
ATOM 1465 C C . LYS A 1 182 ? 10.352 -7.615 -19.319 1.00 90.50 182 LYS A C 1
ATOM 1467 O O . LYS A 1 182 ? 11.455 -8.010 -19.685 1.00 90.50 182 LYS A O 1
ATOM 1472 N N . ASN A 1 183 ? 9.297 -7.619 -20.126 1.00 91.25 183 ASN A N 1
ATOM 1473 C CA . ASN A 1 183 ? 9.356 -8.140 -21.486 1.00 91.25 183 ASN A CA 1
ATOM 1474 C C . ASN A 1 183 ? 10.215 -7.255 -22.396 1.00 91.25 183 ASN A C 1
ATOM 1476 O O . ASN A 1 183 ? 10.970 -7.779 -23.212 1.00 91.25 183 ASN A O 1
ATOM 1480 N N . VAL A 1 184 ? 10.141 -5.930 -22.235 1.00 91.56 184 VAL A N 1
ATOM 1481 C CA . VAL A 1 184 ? 10.948 -4.973 -23.003 1.00 91.56 184 VAL A CA 1
ATOM 1482 C C . VAL A 1 184 ? 12.434 -5.155 -22.707 1.00 91.56 184 VAL A C 1
ATOM 1484 O O . VAL A 1 184 ? 13.206 -5.270 -23.658 1.00 91.56 184 VAL A O 1
ATOM 1487 N N . TYR A 1 185 ? 12.851 -5.240 -21.435 1.00 90.81 185 TYR A N 1
ATOM 1488 C CA . TYR A 1 185 ? 14.268 -5.466 -21.131 1.00 90.81 185 TYR A CA 1
ATOM 1489 C C . TYR A 1 185 ? 14.729 -6.823 -21.681 1.00 90.81 185 TYR A C 1
ATOM 1491 O O . TYR A 1 185 ? 15.777 -6.893 -22.314 1.00 90.81 185 TYR A O 1
ATOM 1499 N N . LEU A 1 186 ? 13.942 -7.896 -21.518 1.00 92.75 186 LEU A N 1
ATOM 1500 C CA . LEU A 1 186 ? 14.319 -9.221 -22.026 1.00 92.75 186 LEU A CA 1
ATOM 1501 C C . LEU A 1 186 ? 14.499 -9.206 -23.545 1.00 92.75 186 LEU A C 1
ATOM 1503 O O . LEU A 1 186 ? 15.479 -9.741 -24.061 1.00 92.75 186 LEU A O 1
ATOM 1507 N N . LEU A 1 187 ? 13.575 -8.565 -24.260 1.00 94.25 187 LEU A N 1
ATOM 1508 C CA . LEU A 1 187 ? 13.633 -8.457 -25.711 1.00 94.25 187 LEU A CA 1
ATOM 1509 C C . LEU A 1 187 ? 14.848 -7.641 -26.158 1.00 94.25 187 LEU A C 1
ATOM 1511 O O . LEU A 1 187 ? 15.584 -8.092 -27.034 1.00 94.25 187 LEU A O 1
ATOM 1515 N N . LEU A 1 188 ? 15.093 -6.480 -25.544 1.00 90.88 188 LEU A N 1
ATOM 1516 C CA . LEU A 1 188 ? 16.262 -5.652 -25.849 1.00 90.88 188 LEU A CA 1
ATOM 1517 C C . LEU A 1 188 ? 17.560 -6.412 -25.582 1.00 90.88 188 LEU A C 1
ATOM 1519 O O . LEU A 1 188 ? 18.443 -6.424 -26.435 1.00 90.88 188 LEU A O 1
ATOM 1523 N N . TYR A 1 189 ? 17.661 -7.105 -24.450 1.00 91.38 189 TYR A N 1
ATOM 1524 C CA . TYR A 1 189 ? 18.829 -7.908 -24.115 1.00 91.38 189 TYR A CA 1
ATOM 1525 C C . TYR A 1 189 ? 19.092 -9.008 -25.154 1.00 91.38 189 TYR A C 1
ATOM 1527 O O . TYR A 1 189 ? 20.219 -9.146 -25.637 1.00 91.38 189 TYR A O 1
ATOM 1535 N N . LEU A 1 190 ? 18.055 -9.756 -25.551 1.00 93.75 190 LEU A N 1
ATOM 1536 C CA . LEU A 1 190 ? 18.167 -10.818 -26.556 1.00 93.75 190 LEU A CA 1
ATOM 1537 C C . LEU A 1 190 ? 18.547 -10.265 -27.935 1.00 93.75 190 LEU A C 1
ATOM 1539 O O . LEU A 1 190 ? 19.452 -10.797 -28.580 1.00 93.75 190 LEU A O 1
ATOM 1543 N N . VAL A 1 191 ? 17.903 -9.179 -28.374 1.00 92.62 191 VAL A N 1
ATOM 1544 C CA . VAL A 1 191 ? 18.203 -8.525 -29.656 1.00 92.62 191 VAL A CA 1
ATOM 1545 C C . VAL A 1 191 ? 19.624 -7.965 -29.656 1.00 92.62 191 VAL A C 1
ATOM 1547 O O . VAL A 1 191 ? 20.383 -8.231 -30.586 1.00 92.62 191 VAL A O 1
ATOM 1550 N N . GLY A 1 192 ? 20.016 -7.237 -28.610 1.00 88.56 192 GLY A N 1
ATOM 1551 C CA . GLY A 1 192 ? 21.351 -6.655 -28.486 1.00 88.56 192 GLY A CA 1
ATOM 1552 C C . GLY A 1 192 ? 22.445 -7.721 -28.470 1.00 88.56 192 GLY A C 1
ATOM 1553 O O . GLY A 1 192 ? 23.426 -7.607 -29.206 1.00 88.56 192 GLY A O 1
ATOM 1554 N N . THR A 1 193 ? 22.231 -8.809 -27.726 1.00 91.69 193 THR A N 1
ATOM 1555 C CA . THR A 1 193 ? 23.142 -9.963 -27.700 1.00 91.69 193 THR A CA 1
ATOM 1556 C C . THR A 1 193 ? 23.232 -10.637 -29.069 1.00 91.69 193 THR A C 1
ATOM 1558 O O . THR A 1 193 ? 24.333 -10.912 -29.545 1.00 91.69 193 THR A O 1
ATOM 1561 N N . GLY A 1 194 ? 22.102 -10.850 -29.752 1.00 90.56 194 GLY A N 1
ATOM 1562 C CA . GLY A 1 194 ? 22.076 -11.432 -31.096 1.00 90.56 194 GLY A CA 1
ATOM 1563 C C . GLY A 1 194 ? 22.828 -10.584 -32.126 1.00 90.56 194 GLY A C 1
ATOM 1564 O O . GLY A 1 194 ? 23.642 -11.110 -32.887 1.00 90.56 194 GLY A O 1
ATOM 1565 N N . VAL A 1 195 ? 22.620 -9.264 -32.109 1.00 89.62 195 VAL A N 1
ATOM 1566 C CA . VAL A 1 195 ? 23.333 -8.310 -32.974 1.00 89.62 195 VAL A CA 1
ATOM 1567 C C . VAL A 1 195 ? 24.834 -8.311 -32.676 1.00 89.62 195 VAL A C 1
ATOM 1569 O O . VAL A 1 195 ? 25.643 -8.289 -33.606 1.00 89.62 195 VAL A O 1
ATOM 1572 N N . LEU A 1 196 ? 25.220 -8.395 -31.400 1.00 88.19 196 LEU A N 1
ATOM 1573 C CA . LEU A 1 196 ? 26.620 -8.446 -30.982 1.00 88.19 196 LEU A CA 1
ATOM 1574 C C . LEU A 1 196 ? 27.300 -9.742 -31.451 1.00 88.19 196 LEU A C 1
ATOM 1576 O O . LEU A 1 196 ? 28.361 -9.677 -32.070 1.00 88.19 196 LEU A O 1
ATOM 1580 N N . ILE A 1 197 ? 26.666 -10.904 -31.253 1.00 90.06 197 ILE A N 1
ATOM 1581 C CA . ILE A 1 197 ? 27.154 -12.205 -31.749 1.00 90.06 197 ILE A CA 1
ATOM 1582 C C . ILE A 1 197 ? 27.294 -12.192 -33.271 1.00 90.06 197 ILE A C 1
ATOM 1584 O O . ILE A 1 197 ? 28.304 -12.651 -33.808 1.00 90.06 197 ILE A O 1
ATOM 1588 N N . TRP A 1 198 ? 26.313 -11.638 -33.981 1.00 88.50 198 TRP A N 1
ATOM 1589 C CA . TRP A 1 198 ? 26.375 -11.542 -35.435 1.00 88.50 198 TRP A CA 1
ATOM 1590 C C . TRP A 1 198 ? 27.498 -10.605 -35.904 1.00 88.50 198 TRP A C 1
ATOM 1592 O O . TRP A 1 198 ? 28.230 -10.939 -36.836 1.00 88.50 198 TRP A O 1
ATOM 1602 N N . GLY A 1 199 ? 27.714 -9.492 -35.195 1.00 83.38 199 GLY A N 1
ATOM 1603 C CA . GLY A 1 199 ? 28.855 -8.601 -35.398 1.00 83.38 199 GLY A CA 1
ATOM 1604 C C . GLY A 1 199 ? 30.210 -9.273 -35.149 1.00 83.38 199 GLY A C 1
ATOM 1605 O O . GLY A 1 199 ? 31.146 -9.013 -35.898 1.00 83.38 199 GLY A O 1
ATOM 1606 N N . MET A 1 200 ? 30.317 -10.162 -34.152 1.00 84.06 200 MET A N 1
ATOM 1607 C CA . MET A 1 200 ? 31.522 -10.973 -33.902 1.00 84.06 200 MET A CA 1
ATOM 1608 C C . MET A 1 200 ? 31.752 -12.032 -34.987 1.00 84.06 200 MET A C 1
ATOM 1610 O O . MET A 1 200 ? 32.882 -12.256 -35.396 1.00 84.06 200 MET A O 1
ATOM 1614 N N . LYS A 1 201 ? 30.689 -12.662 -35.501 1.00 83.75 201 LYS A N 1
ATOM 1615 C CA . LYS A 1 201 ? 30.785 -13.684 -36.559 1.00 83.75 201 LYS A CA 1
ATOM 1616 C C . LYS A 1 201 ? 31.186 -13.110 -37.928 1.00 83.75 201 LYS A C 1
ATOM 1618 O O . LYS A 1 201 ? 31.511 -13.872 -38.834 1.00 83.75 201 LYS A O 1
ATOM 1623 N N . HIS A 1 202 ? 31.049 -11.802 -38.138 1.00 75.00 202 HIS A N 1
ATOM 1624 C CA . HIS A 1 202 ? 31.337 -11.122 -39.413 1.00 75.00 202 HIS A CA 1
ATOM 1625 C C . HIS A 1 202 ? 32.590 -10.233 -39.357 1.00 75.00 202 HIS A C 1
ATOM 1627 O O . HIS A 1 202 ? 32.805 -9.421 -40.262 1.00 75.00 202 HIS A O 1
ATOM 1633 N N . GLU A 1 203 ? 33.381 -10.376 -38.293 1.00 61.66 203 GLU A N 1
ATOM 1634 C CA . GLU A 1 203 ? 34.753 -9.874 -38.171 1.00 61.66 203 GLU A CA 1
ATOM 1635 C C . GLU A 1 203 ? 35.721 -10.697 -39.032 1.00 61.66 203 GLU A C 1
ATOM 1637 O O . GLU A 1 203 ? 36.570 -10.057 -39.695 1.00 61.66 203 GLU A O 1
#

Organism: NCBI:txid2077091

Foldseek 3Di:
DDDDDDDDDDDDPDDPPVPPPPDPPPLLVVLVVLQVQLVVLLVVLVCLCPPQQVVLVVLLVLQVVLVVLLVVLLVQLVVLVVVLVVLVPDDDDDVSLVSNQVSQLSSLVSNLVSVLSNLVSDPDDPVVSVVLSVVSCVLSNPGRHDVSSVVSVVVNDVSCDPCVVVSVVVNVVSVVRNVVSVVSSVVSNVVSVVSNVVSVVSD

Solvent-accessible surface area (backbone atoms only — not comparable to full-atom values): 10705 Å² total; per-residue (Å²): 135,89,78,93,79,87,80,81,84,79,76,83,77,78,69,79,74,81,73,68,80,78,63,72,73,78,44,53,64,52,16,54,50,32,34,54,50,9,50,51,34,34,52,49,18,50,49,40,36,66,63,49,22,48,49,30,47,48,54,49,49,55,47,52,50,27,53,49,49,22,51,54,25,41,51,51,10,52,49,26,48,51,50,27,51,60,61,63,75,54,93,72,67,78,71,41,60,62,50,38,26,47,24,35,24,49,17,36,50,26,36,40,48,10,51,42,48,47,46,73,73,45,100,59,57,74,67,60,43,49,54,51,43,52,51,45,48,59,59,30,75,74,24,46,42,71,69,50,43,53,52,41,51,57,51,49,49,58,75,66,44,82,46,67,59,57,51,52,50,51,53,50,49,40,52,47,51,28,50,49,35,47,52,49,23,52,49,33,37,53,51,11,50,51,38,26,52,52,15,62,74,49,99

Secondary structure (DSSP, 8-state):
---------PPP---GGGGSTTS-HHHHHHHHHHHHHHHHHHHHHHHIIIIIIHHHHHHHHHHHHHHHHHHHHHHHHHHHHHHHHHHHSS---THHHHHHHHHHHHHHHHHHHHHHHHHHTSS--HHHHHHHHHHHHHHHTT--SHHHHHHHHHHHHHHH-SHHHHHHHHHHHHHHHHHHHHHHHHHHHHHHHHHHHHHHHT-

Sequence (203 aa):
MNHAKKVAASKPKANPQATIENMPKKKLGKSIKYKMAGTAIILFSWIVQNYSFDSWDSKSKDYMESARDFSDMTRSSLLYENLYYVVNGSDDSMMKSALKREYIHQAAMKYVGGLTVSTVNRPLDTEDKQRLIDSLKGLASNVYDFDAFNNYILEADRLIGDTRKEAEEQVKEIKFWRTLFKNVYLLLYLVGTGVLIWGMKHE